Protein AF-0000000081274826 (afdb_homodimer)

Structure (mmCIF, N/CA/C/O backbone):
data_AF-0000000081274826-model_v1
#
loop_
_entity.id
_entity.type
_entity.pdbx_description
1 polymer 'PAAR domain-containing protein'
#
loop_
_atom_site.group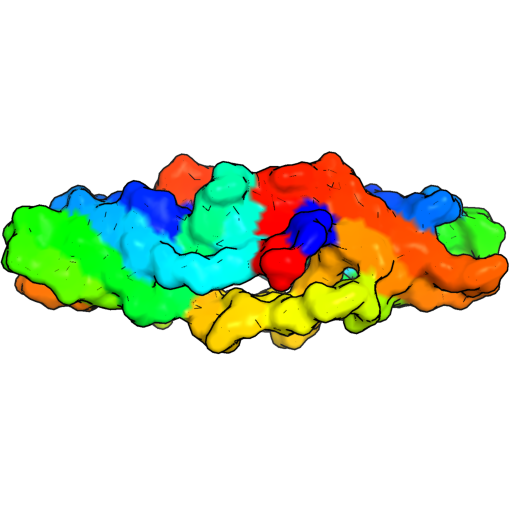_PDB
_atom_site.id
_atom_site.type_symbol
_atom_site.label_atom_id
_atom_site.label_alt_id
_atom_site.label_comp_id
_atom_site.label_asym_id
_atom_site.label_entity_id
_atom_site.label_seq_id
_atom_site.pdbx_PDB_ins_code
_atom_site.Cartn_x
_atom_site.Cartn_y
_atom_site.Cartn_z
_atom_site.occupancy
_atom_site.B_iso_or_equiv
_atom_site.auth_seq_id
_atom_site.auth_comp_id
_atom_site.auth_asym_id
_atom_site.auth_atom_id
_atom_site.pdbx_PDB_model_num
ATOM 1 N N . MET A 1 1 ? -15.133 7.43 -5.027 1 76.25 1 MET A N 1
ATOM 2 C CA . MET A 1 1 ? -14.117 8.445 -5.289 1 76.25 1 MET A CA 1
ATOM 3 C C . MET A 1 1 ? -12.734 7.949 -4.879 1 76.25 1 MET A C 1
ATOM 5 O O . MET A 1 1 ? -12.586 7.297 -3.842 1 76.25 1 MET A O 1
ATOM 9 N N . LYS A 1 2 ? -11.695 8.172 -5.723 1 86.62 2 LYS A N 1
ATOM 10 C CA . LYS A 1 2 ? -10.328 7.688 -5.516 1 86.62 2 LYS A CA 1
ATOM 11 C C . LYS A 1 2 ? -9.555 8.609 -4.578 1 86.62 2 LYS A C 1
ATOM 13 O O . LYS A 1 2 ? -9.625 9.836 -4.711 1 86.62 2 LYS A O 1
ATOM 18 N N . ARG A 1 3 ? -9.023 8.047 -3.523 1 92.31 3 ARG A N 1
ATOM 19 C CA . ARG A 1 3 ? -8.102 8.773 -2.66 1 92.31 3 ARG A CA 1
ATOM 20 C C . ARG A 1 3 ? -6.691 8.203 -2.756 1 92.31 3 ARG A C 1
ATOM 22 O O . ARG A 1 3 ? -6.496 6.996 -2.6 1 92.31 3 ARG A O 1
ATOM 29 N N . TYR A 1 4 ? -5.711 9.062 -2.939 1 94.56 4 TYR A N 1
ATOM 30 C CA . TYR A 1 4 ? -4.34 8.641 -3.197 1 94.56 4 TYR A CA 1
ATOM 31 C C . TYR A 1 4 ? -3.516 8.641 -1.915 1 94.56 4 TYR A C 1
ATOM 33 O O . TYR A 1 4 ? -3.768 9.438 -1.011 1 94.56 4 TYR A O 1
ATOM 41 N N . VAL A 1 5 ? -2.529 7.785 -1.908 1 95.62 5 VAL A N 1
ATOM 42 C CA . VAL A 1 5 ? -1.644 7.598 -0.764 1 95.62 5 VAL A CA 1
ATOM 43 C C . VAL A 1 5 ? -0.788 8.844 -0.56 1 95.62 5 VAL A C 1
ATOM 45 O O . VAL A 1 5 ? -0.333 9.461 -1.528 1 95.62 5 VAL A O 1
ATOM 48 N N . ILE A 1 6 ? -0.587 9.156 0.75 1 97.44 6 ILE A N 1
ATOM 49 C CA . ILE A 1 6 ? 0.22 10.305 1.131 1 97.44 6 ILE A CA 1
ATOM 50 C C . ILE A 1 6 ? 1.665 9.875 1.364 1 97.44 6 ILE A C 1
ATOM 52 O O . ILE A 1 6 ? 1.915 8.836 1.979 1 97.44 6 ILE A O 1
ATOM 56 N N . LEU A 1 7 ? 2.617 10.664 0.848 1 98.75 7 LEU A N 1
ATOM 57 C CA . LEU A 1 7 ? 4.043 10.43 1.037 1 98.75 7 LEU A CA 1
ATOM 58 C C . LEU A 1 7 ? 4.656 11.492 1.94 1 98.75 7 LEU A C 1
ATOM 60 O O . LEU A 1 7 ? 4.109 12.586 2.078 1 98.75 7 LEU A O 1
ATOM 64 N N . SER A 1 8 ? 5.746 11.078 2.543 1 98.81 8 SER A N 1
ATOM 65 C CA . SER A 1 8 ? 6.531 12.109 3.211 1 98.81 8 SER A CA 1
ATOM 66 C C . SER A 1 8 ? 6.816 13.281 2.275 1 98.81 8 SER A C 1
ATOM 68 O O . SER A 1 8 ? 7.16 13.078 1.109 1 98.81 8 SER A O 1
ATOM 70 N N . GLY A 1 9 ? 6.652 14.477 2.811 1 98.88 9 GLY A N 1
ATOM 71 C CA . GLY A 1 9 ? 6.906 15.656 2.002 1 98.88 9 GLY A CA 1
ATOM 72 C C . GLY A 1 9 ? 5.656 16.219 1.35 1 98.88 9 GLY A C 1
ATOM 73 O O . GLY A 1 9 ? 5.648 17.359 0.89 1 98.88 9 GLY A O 1
ATOM 74 N N . ASP A 1 10 ? 4.602 15.438 1.247 1 98.88 10 ASP A N 1
ATOM 75 C CA . ASP A 1 10 ? 3.338 15.945 0.723 1 98.88 10 ASP A CA 1
ATOM 76 C C . ASP A 1 10 ? 2.83 17.125 1.558 1 98.88 10 ASP A C 1
ATOM 78 O O . ASP A 1 10 ? 3.221 17.281 2.717 1 98.88 10 ASP A O 1
ATOM 82 N N . LYS A 1 11 ? 1.951 17.953 0.961 1 98.94 11 LYS A N 1
ATOM 83 C CA . LYS A 1 11 ? 1.503 19.188 1.6 1 98.94 11 LYS A CA 1
ATOM 84 C C . LYS A 1 11 ? 0.079 19.047 2.129 1 98.94 11 LYS A C 1
ATOM 86 O O . LYS A 1 11 ? -0.591 18.047 1.865 1 98.94 11 LYS A O 1
ATOM 91 N N . THR A 1 12 ? -0.331 19.984 2.953 1 98.81 12 THR A N 1
ATOM 92 C CA . THR A 1 12 ? -1.736 20.172 3.291 1 98.81 12 THR A CA 1
ATOM 93 C C . THR A 1 12 ? -2.33 21.328 2.488 1 98.81 12 THR A C 1
ATOM 95 O O . THR A 1 12 ? -1.621 21.984 1.728 1 98.81 12 THR A O 1
ATOM 98 N N . THR A 1 13 ? -3.586 21.594 2.697 1 98.75 13 THR A N 1
ATOM 99 C CA . THR A 1 13 ? -4.301 22.641 1.993 1 98.75 13 THR A CA 1
ATOM 100 C C . THR A 1 13 ? -3.803 24.016 2.428 1 98.75 13 THR A C 1
ATOM 102 O O . THR A 1 13 ? -4.078 25.031 1.768 1 98.75 13 THR A O 1
ATOM 105 N N . VAL A 1 14 ? -3 24.141 3.541 1 98.69 14 VAL A N 1
ATOM 106 C CA . VAL A 1 14 ? -2.48 25.438 3.967 1 98.69 14 VAL A CA 1
ATOM 107 C C . VAL A 1 14 ? -0.954 25.422 3.924 1 98.69 14 VAL A C 1
ATOM 109 O O . VAL A 1 14 ? -0.299 26.219 4.602 1 98.69 14 VAL A O 1
ATOM 112 N N . GLY A 1 15 ? -0.421 24.422 3.27 1 98.69 15 GLY A N 1
ATOM 113 C CA . GLY A 1 15 ? 1.004 24.422 2.979 1 98.69 15 GLY A CA 1
ATOM 114 C C . GLY A 1 15 ? 1.826 23.672 4.004 1 98.69 15 GLY A C 1
ATOM 115 O O . GLY A 1 15 ? 3.059 23.734 3.988 1 98.69 15 GLY A O 1
ATOM 116 N N . GLY A 1 16 ? 1.15 22.938 4.902 1 98.88 16 GLY A N 1
ATOM 117 C CA . GLY A 1 16 ? 1.884 22.078 5.824 1 98.88 16 GLY A CA 1
ATOM 118 C C . GLY A 1 16 ? 2.584 20.922 5.141 1 98.88 16 GLY A C 1
ATOM 119 O O . GLY A 1 16 ? 2.166 20.484 4.066 1 98.88 16 GLY A O 1
ATOM 120 N N . THR A 1 17 ? 3.699 20.469 5.75 1 98.94 17 THR A N 1
ATOM 121 C CA . THR A 1 17 ? 4.508 19.406 5.156 1 98.94 17 THR A CA 1
ATOM 122 C C . THR A 1 17 ? 4.465 18.156 6.008 1 98.94 17 THR A C 1
ATOM 124 O O . THR A 1 17 ? 4.805 18.172 7.191 1 98.94 17 THR A O 1
ATOM 127 N N . VAL A 1 18 ? 4.109 17.062 5.348 1 98.94 18 VAL A N 1
ATOM 128 C CA . VAL A 1 18 ? 4.035 15.758 6.004 1 98.94 18 VAL A CA 1
ATOM 129 C C . VAL A 1 18 ? 5.441 15.25 6.301 1 98.94 18 VAL A C 1
ATOM 131 O O . VAL A 1 18 ? 6.32 15.289 5.438 1 98.94 18 VAL A O 1
ATOM 134 N N . GLN A 1 19 ? 5.645 14.812 7.5 1 98.88 19 GLN A N 1
ATOM 135 C CA . GLN A 1 19 ? 6.867 14.141 7.93 1 98.88 19 GLN A CA 1
ATOM 136 C C . GLN A 1 19 ? 6.586 12.695 8.344 1 98.88 19 GLN A C 1
ATOM 138 O O . GLN A 1 19 ? 6.32 12.422 9.516 1 98.88 19 GLN A O 1
ATOM 143 N N . ALA A 1 20 ? 6.715 11.805 7.371 1 98.56 20 ALA A N 1
ATOM 144 C CA . ALA A 1 20 ? 6.398 10.406 7.633 1 98.56 20 ALA A CA 1
ATOM 145 C C . ALA A 1 20 ? 7.445 9.766 8.547 1 98.56 20 ALA A C 1
ATOM 147 O O . ALA A 1 20 ? 8.648 9.938 8.336 1 98.56 20 ALA A O 1
ATOM 148 N N . THR A 1 21 ? 6.965 9.07 9.547 1 97.19 21 THR A N 1
ATOM 149 C CA . THR A 1 21 ? 7.859 8.18 10.281 1 97.19 21 THR A CA 1
ATOM 150 C C . THR A 1 21 ? 8.352 7.051 9.375 1 97.19 21 THR A C 1
ATOM 152 O O . THR A 1 21 ? 7.574 6.465 8.617 1 97.19 21 THR A O 1
ATOM 155 N N . VAL A 1 22 ? 9.625 6.773 9.5 1 94.12 22 VAL A N 1
ATOM 156 C CA . VAL A 1 22 ? 10.258 5.777 8.641 1 94.12 22 VAL A CA 1
ATOM 157 C C . VAL A 1 22 ? 9.664 4.398 8.93 1 94.12 22 VAL A C 1
ATOM 159 O O . VAL A 1 22 ? 9.617 3.963 10.086 1 94.12 22 VAL A O 1
ATOM 162 N N . THR A 1 23 ? 9.148 3.77 7.922 1 92.56 23 THR A N 1
ATOM 163 C CA . THR A 1 23 ? 8.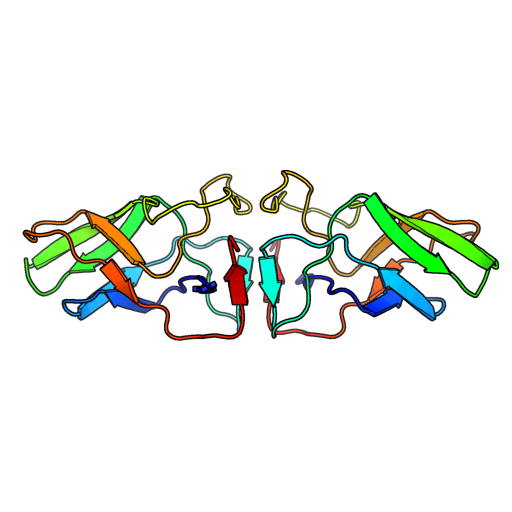812 2.352 7.906 1 92.56 23 THR A CA 1
ATOM 164 C C . THR A 1 23 ? 9.438 1.657 6.699 1 92.56 23 THR A C 1
ATOM 166 O O . THR A 1 23 ? 10.227 2.262 5.973 1 92.56 23 THR A O 1
ATOM 169 N N . THR A 1 24 ? 9.102 0.418 6.535 1 91.94 24 THR A N 1
ATOM 170 C CA . THR A 1 24 ? 9.68 -0.322 5.414 1 91.94 24 THR A CA 1
ATOM 171 C C . THR A 1 24 ? 8.906 -0.037 4.129 1 91.94 24 THR A C 1
ATOM 173 O O . THR A 1 24 ? 9.383 -0.357 3.033 1 91.94 24 THR A O 1
ATOM 176 N N . LEU A 1 25 ? 7.754 0.562 4.199 1 93.19 25 LEU A N 1
ATOM 177 C CA . LEU A 1 25 ? 6.871 0.784 3.057 1 93.19 25 LEU A CA 1
ATOM 178 C C . LEU A 1 25 ? 7.223 2.086 2.346 1 93.19 25 LEU A C 1
ATOM 180 O O . LEU A 1 25 ? 7.203 3.156 2.957 1 93.19 25 LEU A O 1
ATOM 184 N N . GLN A 1 26 ? 7.555 1.969 1.1 1 95 26 GLN A N 1
ATOM 185 C CA . GLN A 1 26 ? 7.926 3.125 0.29 1 95 26 GLN A CA 1
ATOM 186 C C . GLN A 1 26 ? 7.25 3.08 -1.077 1 95 26 GLN A C 1
ATOM 188 O O . GLN A 1 26 ? 6.98 1.999 -1.606 1 95 26 GLN A O 1
ATOM 193 N N . LEU A 1 27 ? 6.934 4.238 -1.543 1 96.12 27 LEU A N 1
ATOM 194 C CA . LEU A 1 27 ? 6.52 4.488 -2.92 1 96.12 27 LEU A CA 1
ATOM 195 C C . LEU A 1 27 ? 7.484 5.441 -3.613 1 96.12 27 LEU A C 1
ATOM 197 O O . LEU A 1 27 ? 7.691 6.566 -3.154 1 96.12 27 LEU A O 1
ATOM 201 N N . ASN A 1 28 ? 8.094 5.023 -4.707 1 95.5 28 ASN A N 1
ATOM 202 C CA . ASN A 1 28 ? 9.109 5.809 -5.406 1 95.5 28 ASN A CA 1
ATOM 203 C C . ASN A 1 28 ? 10.234 6.238 -4.465 1 95.5 28 ASN A C 1
ATOM 205 O O . ASN A 1 28 ? 10.617 7.41 -4.453 1 95.5 28 ASN A O 1
ATOM 209 N N . SER A 1 29 ? 10.57 5.348 -3.602 1 94.44 29 SER A N 1
ATOM 210 C CA . SER A 1 29 ? 11.68 5.512 -2.672 1 94.44 29 SER A CA 1
ATOM 211 C C . SER A 1 29 ? 11.383 6.586 -1.631 1 94.44 29 SER A C 1
ATOM 213 O O . SER A 1 29 ? 12.289 7.074 -0.956 1 94.44 29 SER A O 1
ATOM 215 N N . VAL A 1 30 ? 10.141 6.992 -1.604 1 97 30 VAL A N 1
ATOM 216 C CA . VAL A 1 30 ? 9.688 7.934 -0.582 1 97 30 VAL A CA 1
ATOM 217 C C . VAL A 1 30 ? 8.789 7.211 0.423 1 97 30 VAL A C 1
ATOM 219 O O . VAL A 1 30 ? 7.949 6.395 0.039 1 97 30 VAL A O 1
ATOM 222 N N . HIS A 1 31 ? 8.938 7.488 1.677 1 97.12 31 HIS A N 1
ATOM 223 C CA . HIS A 1 31 ? 8.188 6.793 2.719 1 97.12 31 HIS A CA 1
ATOM 224 C C . HIS A 1 31 ? 6.703 7.145 2.66 1 97.12 31 HIS A C 1
ATOM 226 O O . HIS A 1 31 ? 6.344 8.305 2.469 1 97.12 31 HIS A O 1
ATOM 232 N N . VAL A 1 32 ? 5.91 6.129 2.791 1 97.12 32 VAL A N 1
ATOM 233 C CA . VAL A 1 32 ? 4.465 6.277 2.908 1 97.12 32 VAL A CA 1
ATOM 234 C C . VAL A 1 32 ? 4.109 6.828 4.289 1 97.12 32 VAL A C 1
ATOM 236 O O . VAL A 1 32 ? 4.711 6.434 5.293 1 97.12 32 VAL A O 1
ATOM 239 N N . ALA A 1 33 ? 3.182 7.742 4.312 1 98 33 ALA A N 1
ATOM 240 C CA . ALA A 1 33 ? 2.764 8.344 5.578 1 98 33 ALA A CA 1
ATOM 241 C C . ALA A 1 33 ? 1.646 7.531 6.227 1 98 33 ALA A C 1
ATOM 243 O O . ALA A 1 33 ? 0.874 6.863 5.535 1 98 33 ALA A O 1
ATOM 244 N N . HIS A 1 34 ? 1.573 7.645 7.512 1 96.88 34 HIS A N 1
ATOM 245 C CA . HIS A 1 34 ? 0.597 6.918 8.312 1 96.88 34 HIS A CA 1
ATOM 246 C C . HIS A 1 34 ? -0.079 7.836 9.32 1 96.88 34 HIS A C 1
ATOM 248 O O . HIS A 1 34 ? 0.397 8.945 9.578 1 96.88 34 HIS A O 1
ATOM 254 N N . GLU A 1 35 ? -1.178 7.285 9.82 1 96.81 35 GLU A N 1
ATOM 255 C CA . GLU A 1 35 ? -1.823 7.961 10.945 1 96.81 35 GLU A CA 1
ATOM 256 C C . GLU A 1 35 ? -0.812 8.32 12.031 1 96.81 35 GLU A C 1
ATOM 258 O O . GLU A 1 35 ? 0.128 7.562 12.281 1 96.81 35 GLU A O 1
ATOM 263 N N . ASP A 1 36 ? -0.967 9.562 12.578 1 98.19 36 ASP A N 1
ATOM 264 C CA . ASP A 1 36 ? -0.197 10.094 13.695 1 98.19 36 ASP A CA 1
ATOM 265 C C . ASP A 1 36 ? 1.17 10.594 13.234 1 98.19 36 ASP A C 1
ATOM 267 O O . ASP A 1 36 ? 1.95 11.109 14.039 1 98.19 36 ASP A O 1
ATOM 271 N N . ASP A 1 37 ? 1.514 10.453 11.984 1 98.75 37 ASP A N 1
ATOM 272 C CA . ASP A 1 37 ? 2.734 11.094 11.5 1 98.75 37 ASP A CA 1
ATOM 273 C C . ASP A 1 37 ? 2.658 12.609 11.664 1 98.75 37 ASP A C 1
ATOM 275 O O . ASP A 1 37 ? 1.571 13.188 11.609 1 98.75 37 ASP A O 1
ATOM 279 N N . ALA A 1 38 ? 3.77 13.211 11.836 1 98.94 38 ALA A N 1
ATOM 280 C CA . ALA A 1 38 ? 3.854 14.648 12.078 1 98.94 38 ALA A CA 1
ATOM 281 C C . ALA A 1 38 ? 3.641 15.438 10.797 1 98.94 38 ALA A C 1
ATOM 283 O O . ALA A 1 38 ? 3.977 14.969 9.703 1 98.94 38 ALA A O 1
ATOM 284 N N . VAL A 1 39 ? 3.09 16.562 10.93 1 98.94 39 VAL A N 1
ATOM 285 C CA . VAL A 1 39 ? 2.947 17.562 9.867 1 98.94 39 VAL A CA 1
ATOM 286 C C . VAL A 1 39 ? 3.414 18.922 10.367 1 98.94 39 VAL A C 1
ATOM 288 O O . VAL A 1 39 ? 2.855 19.453 11.328 1 98.94 39 VAL A O 1
ATOM 291 N N . ALA A 1 40 ? 4.41 19.5 9.781 1 98.94 40 ALA A N 1
ATOM 292 C CA . ALA A 1 40 ? 4.836 20.859 10.102 1 98.94 40 ALA A CA 1
ATOM 293 C C . ALA A 1 40 ? 3.934 21.891 9.43 1 98.94 40 ALA A C 1
ATOM 295 O O . ALA A 1 40 ? 3.854 21.938 8.203 1 98.94 40 ALA A O 1
ATOM 296 N N . CYS A 1 41 ? 3.314 22.703 10.25 1 98.88 41 CYS A N 1
ATOM 297 C CA . CYS A 1 41 ? 2.334 23.625 9.688 1 98.88 41 CYS A CA 1
ATOM 298 C C . CYS A 1 41 ? 2.83 25.062 9.766 1 98.88 41 CYS A C 1
ATOM 300 O O . CYS A 1 41 ? 2.961 25.625 10.852 1 98.88 41 CYS A O 1
ATOM 302 N N . PRO A 1 42 ? 3.01 25.703 8.656 1 98.75 42 PRO A N 1
ATOM 303 C CA . PRO A 1 42 ? 3.488 27.078 8.656 1 98.75 42 PRO A CA 1
ATOM 304 C C . PRO A 1 42 ? 2.375 28.094 8.93 1 98.75 42 PRO A C 1
ATOM 306 O O . PRO A 1 42 ? 2.65 29.25 9.266 1 98.75 42 PRO A O 1
ATOM 309 N N . ALA A 1 43 ? 1.152 27.688 8.727 1 98.69 43 ALA A N 1
ATOM 310 C CA . ALA A 1 43 ? 0.024 28.609 8.891 1 98.69 43 ALA A CA 1
ATOM 311 C C . ALA A 1 43 ? -0.212 28.922 10.359 1 98.69 43 ALA A C 1
ATOM 313 O O . ALA A 1 43 ? -0.479 30.078 10.711 1 98.69 43 ALA A O 1
ATOM 314 N N . CYS A 1 44 ? -0.123 27.984 11.219 1 98.69 44 CYS A N 1
ATOM 315 C CA . CYS A 1 44 ? -0.366 28.203 12.641 1 98.69 44 CYS A CA 1
ATOM 316 C C . CYS A 1 44 ? 0.921 28.062 13.438 1 98.69 44 CYS A C 1
ATOM 318 O O . CYS A 1 44 ? 0.901 28.125 14.672 1 98.69 44 CYS A O 1
ATOM 320 N N . HIS A 1 45 ? 2.018 27.75 12.773 1 98.62 45 HIS A N 1
ATOM 321 C CA . HIS A 1 45 ? 3.354 27.641 13.352 1 98.62 45 HIS A CA 1
ATOM 322 C C . HIS A 1 45 ? 3.412 26.562 14.422 1 98.62 45 HIS A C 1
ATOM 324 O O . HIS A 1 45 ? 3.99 26.781 15.492 1 98.62 45 HIS A O 1
ATOM 330 N N . SER A 1 46 ? 2.781 25.422 14.211 1 98.75 46 SER A N 1
ATOM 331 C CA . SER A 1 46 ? 2.816 24.266 15.102 1 98.75 46 SER A CA 1
ATOM 332 C C . SER A 1 46 ? 3.072 22.969 14.328 1 98.75 46 SER A C 1
ATOM 334 O O . SER A 1 46 ? 3.086 22.969 13.094 1 98.75 46 SER A O 1
ATOM 336 N N . THR A 1 47 ? 3.453 21.906 15.047 1 98.88 47 THR A N 1
ATOM 337 C CA . THR A 1 47 ? 3.514 20.562 14.5 1 98.88 47 THR A CA 1
ATOM 338 C C . THR A 1 47 ? 2.227 19.797 14.797 1 98.88 47 THR A C 1
ATOM 340 O O . THR A 1 47 ? 1.891 19.562 15.961 1 98.88 47 THR A O 1
ATOM 343 N N . GLY A 1 48 ? 1.488 19.484 13.719 1 98.81 48 GLY A N 1
ATOM 344 C CA . GLY A 1 48 ? 0.292 18.672 13.859 1 98.81 48 GLY A CA 1
ATOM 345 C C . GLY A 1 48 ? 0.545 17.203 13.625 1 98.81 48 GLY A C 1
ATOM 346 O O . GLY A 1 48 ? 1.696 16.766 13.531 1 98.81 48 GLY A O 1
ATOM 347 N N . LYS A 1 49 ? -0.551 16.469 13.562 1 98.81 49 LYS A N 1
ATOM 348 C CA . LYS A 1 49 ? -0.502 15.047 13.266 1 98.81 49 LYS A CA 1
ATOM 349 C C . LYS A 1 49 ? -1.6 14.648 12.281 1 98.81 49 LYS A C 1
ATOM 351 O O . LYS A 1 49 ? -2.652 15.289 12.227 1 98.81 49 LYS A O 1
ATOM 356 N N . ILE A 1 50 ? -1.334 13.57 11.508 1 98.44 50 ILE A N 1
ATOM 357 C CA . ILE A 1 50 ? -2.311 13.047 10.555 1 98.44 50 ILE A CA 1
ATOM 358 C C . ILE A 1 50 ? -3.414 12.305 11.305 1 98.44 50 ILE A C 1
ATOM 360 O O . ILE A 1 50 ? -3.133 11.453 12.156 1 98.44 50 ILE A O 1
ATOM 364 N N . GLN A 1 51 ? -4.637 12.688 11.055 1 96.88 51 GLN A N 1
ATOM 365 C CA . GLN A 1 51 ? -5.801 11.906 11.461 1 96.88 51 GLN A CA 1
ATOM 366 C C . GLN A 1 51 ? -6.516 11.32 10.25 1 96.88 51 GLN A C 1
ATOM 368 O O . GLN A 1 51 ? -7.023 12.055 9.398 1 96.88 51 GLN A O 1
ATOM 373 N N . CYS A 1 52 ? -6.488 9.922 10.242 1 93.5 52 CYS A N 1
ATOM 374 C CA . CYS A 1 52 ? -7.172 9.25 9.133 1 93.5 52 CYS A CA 1
ATOM 375 C C . CYS A 1 52 ? -8.68 9.312 9.312 1 93.5 52 CYS A C 1
ATOM 377 O O . CYS A 1 52 ? -9.242 8.57 10.125 1 93.5 52 CYS A O 1
ATOM 379 N N . SER A 1 53 ? -9.273 10.172 8.805 1 82.75 53 SER A N 1
ATOM 380 C CA . SER A 1 53 ? -10.703 10.406 9 1 82.75 53 SER A CA 1
ATOM 381 C C . SER A 1 53 ? -11.414 10.609 7.664 1 82.75 53 SER A C 1
ATOM 383 O O . SER A 1 53 ? -12.641 10.711 7.621 1 82.75 53 SER A O 1
ATOM 385 N N . GLY A 1 54 ? -10.82 10.633 6.617 1 62.72 54 GLY A N 1
ATOM 386 C CA . GLY A 1 54 ? -11.508 10.984 5.383 1 62.72 54 GLY A CA 1
ATOM 387 C C . GLY A 1 54 ? -12.336 9.844 4.816 1 62.72 54 GLY A C 1
ATOM 388 O O . GLY A 1 54 ? -11.812 8.758 4.562 1 62.72 54 GLY A O 1
ATOM 389 N N . GLY A 1 55 ? -13.758 10.109 4.656 1 60.19 55 GLY A N 1
ATOM 390 C CA . GLY A 1 55 ? -14.789 9.328 3.994 1 60.19 55 GLY A CA 1
ATOM 391 C C . GLY A 1 55 ? -14.68 7.844 4.27 1 60.19 55 GLY A C 1
ATOM 392 O O . GLY A 1 55 ? -13.898 7.418 5.125 1 60.19 55 GLY A O 1
ATOM 393 N N . PRO A 1 56 ? -15.609 7.289 3.646 1 59.5 56 PRO A N 1
ATOM 394 C CA . PRO A 1 56 ? -15.555 5.828 3.738 1 59.5 56 PRO A CA 1
ATOM 395 C C . PRO A 1 56 ? -14.188 5.262 3.375 1 59.5 56 PRO A C 1
ATOM 397 O O . PRO A 1 56 ? -13.57 5.707 2.404 1 59.5 56 PRO A O 1
ATOM 400 N N . ARG A 1 57 ? -13.492 4.82 4.316 1 65.12 57 ARG A N 1
ATOM 401 C CA . ARG A 1 57 ? -12.188 4.207 4.078 1 65.12 57 ARG A CA 1
ATOM 402 C C . ARG A 1 57 ? -12.156 2.771 4.586 1 65.12 57 ARG A C 1
ATOM 404 O O . ARG A 1 57 ? -12.742 2.461 5.625 1 65.12 57 ARG A O 1
ATOM 411 N N . LEU A 1 58 ? -11.898 1.971 3.623 1 65.56 58 LEU A N 1
ATOM 412 C CA . LEU A 1 58 ? -11.484 0.68 4.16 1 65.56 58 LEU A CA 1
ATOM 413 C C . LEU A 1 58 ? -10.047 0.741 4.672 1 65.56 58 LEU A C 1
ATOM 415 O O . LEU A 1 58 ? -9.164 1.284 4 1 65.56 58 LEU A O 1
ATOM 419 N N . PRO A 1 59 ? -9.922 0.37 5.941 1 66.44 59 PRO A N 1
ATOM 420 C CA . PRO A 1 59 ? -8.602 0.494 6.555 1 66.44 59 PRO A CA 1
ATOM 421 C C . PRO A 1 59 ? -7.535 -0.332 5.836 1 66.44 59 PRO A C 1
ATOM 423 O O . PRO A 1 59 ? -7.789 -1.478 5.457 1 66.44 59 PRO A O 1
ATOM 426 N N . MET A 1 60 ? -6.438 0.363 5.395 1 83.5 60 MET A N 1
ATOM 427 C CA . MET A 1 60 ? -5.172 -0.282 5.055 1 83.5 60 MET A CA 1
ATOM 428 C C . MET A 1 60 ? -4.113 -0.001 6.117 1 83.5 60 MET A C 1
ATOM 430 O O . MET A 1 60 ? -3.959 1.14 6.559 1 83.5 60 MET A O 1
ATOM 434 N N . ASN A 1 61 ? -3.512 -1.006 6.613 1 89.19 61 ASN A N 1
ATOM 435 C CA . ASN A 1 61 ? -2.48 -0.82 7.629 1 89.19 61 ASN A CA 1
ATOM 436 C C . ASN A 1 61 ? -1.086 -1.07 7.066 1 89.19 61 ASN A C 1
ATOM 438 O O . ASN A 1 61 ? -0.89 -1.986 6.266 1 89.19 61 ASN A O 1
ATOM 442 N N . GLY A 1 62 ? -0.193 -0.182 7.527 1 89.94 62 GLY A N 1
ATOM 443 C CA . GLY A 1 62 ? 1.214 -0.366 7.207 1 89.94 62 GLY A CA 1
ATOM 444 C C . GLY A 1 62 ? 1.888 -1.422 8.062 1 89.94 62 GLY A C 1
ATOM 445 O O . GLY A 1 62 ? 1.22 -2.141 8.812 1 89.94 62 GLY A O 1
ATOM 446 N N . PRO A 1 63 ? 3.164 -1.533 7.871 1 87 63 PRO A N 1
ATOM 447 C CA . PRO A 1 63 ? 3.912 -2.584 8.57 1 87 63 PRO A CA 1
ATOM 448 C C . PRO A 1 63 ? 3.951 -2.379 10.078 1 87 63 PRO A C 1
ATOM 450 O O . PRO A 1 63 ? 4.172 -3.334 10.828 1 87 63 PRO A O 1
ATOM 453 N N . ASP A 1 64 ? 3.764 -1.188 10.523 1 88.81 64 ASP A N 1
ATOM 454 C CA . ASP A 1 64 ? 3.84 -0.917 11.961 1 88.81 64 ASP A CA 1
ATOM 455 C C . ASP A 1 64 ? 2.447 -0.883 12.586 1 88.81 64 ASP A C 1
ATOM 457 O O . ASP A 1 64 ? 2.285 -0.452 13.727 1 88.81 64 ASP A O 1
ATOM 461 N N . GLY A 1 65 ? 1.413 -1.24 11.75 1 88.56 65 GLY A N 1
ATOM 462 C CA . GLY A 1 65 ? 0.059 -1.354 12.266 1 88.56 65 GLY A CA 1
ATOM 463 C C . GLY A 1 65 ? -0.752 -0.083 12.102 1 88.56 65 GLY A C 1
ATOM 464 O O . GLY A 1 65 ? -1.979 -0.104 12.219 1 88.56 65 GLY A O 1
ATOM 465 N N . ARG A 1 66 ? -0.103 1.008 11.891 1 92.38 66 ARG A N 1
ATOM 466 C CA . ARG A 1 66 ? -0.82 2.266 11.703 1 92.38 66 ARG A CA 1
ATOM 467 C C . ARG A 1 66 ? -1.481 2.314 10.328 1 92.38 66 ARG A C 1
ATOM 469 O O . ARG A 1 66 ? -0.948 1.773 9.359 1 92.38 66 ARG A O 1
ATOM 476 N N . ARG A 1 67 ? -2.592 3.037 10.234 1 93.69 67 ARG A N 1
ATOM 477 C CA . ARG A 1 67 ? -3.336 3.195 8.992 1 93.69 67 ARG A CA 1
ATOM 478 C C . ARG A 1 67 ? -2.57 4.062 8 1 93.69 67 ARG A C 1
ATOM 480 O O . ARG A 1 67 ? -1.964 5.066 8.383 1 93.69 67 ARG A O 1
ATOM 487 N N . ILE A 1 68 ? -2.623 3.623 6.789 1 94.75 68 ILE A N 1
ATOM 488 C CA . ILE A 1 68 ? -2.025 4.406 5.715 1 94.75 68 ILE A CA 1
ATOM 489 C C . ILE A 1 68 ? -2.84 5.68 5.492 1 94.75 68 ILE A C 1
ATOM 491 O O . ILE A 1 68 ? -4.074 5.637 5.461 1 94.75 68 ILE A O 1
ATOM 495 N N . ALA A 1 69 ? -2.139 6.801 5.449 1 95.56 69 ALA A N 1
ATOM 496 C CA . ALA A 1 69 ? -2.793 8.086 5.23 1 95.56 69 ALA A CA 1
ATOM 497 C C . ALA A 1 69 ? -3.186 8.258 3.766 1 95.56 69 ALA A C 1
ATOM 499 O O . ALA A 1 69 ? -2.443 7.859 2.865 1 95.56 69 ALA A O 1
ATOM 500 N N . LEU A 1 70 ? -4.363 8.992 3.545 1 95.56 70 LEU A N 1
ATOM 501 C CA . LEU A 1 70 ? -4.871 9.234 2.199 1 95.56 70 LEU A CA 1
ATOM 502 C C . LEU A 1 70 ? -5.145 10.719 1.977 1 95.56 70 LEU A C 1
ATOM 504 O O . LEU A 1 70 ? -5.375 11.461 2.932 1 95.56 70 LEU A O 1
ATOM 508 N N . HIS A 1 71 ? -5.098 11.039 0.736 1 95.06 71 HIS A N 1
ATOM 509 C CA . HIS A 1 71 ? -5.598 12.352 0.33 1 95.06 71 HIS A CA 1
ATOM 510 C C . HIS A 1 71 ? -6.895 12.695 1.054 1 95.06 71 HIS A C 1
ATOM 512 O O . HIS A 1 71 ? -7.77 11.844 1.204 1 95.06 71 HIS A O 1
ATOM 518 N N . ASP A 1 72 ? -7.039 13.898 1.509 1 94.94 72 ASP A N 1
ATOM 519 C CA . ASP A 1 72 ? -8.242 14.445 2.125 1 94.94 72 ASP A CA 1
ATOM 520 C C . ASP A 1 72 ? -8.352 14.016 3.586 1 94.94 72 ASP A C 1
ATOM 522 O O . ASP A 1 72 ? -9.312 14.367 4.273 1 94.94 72 ASP A O 1
ATOM 526 N N . ASP A 1 73 ? -7.426 13.227 4.074 1 95.81 73 ASP A N 1
ATOM 527 C CA . ASP A 1 73 ? -7.344 13.055 5.52 1 95.81 73 ASP A CA 1
ATOM 528 C C . ASP A 1 73 ? -7.008 14.375 6.215 1 95.81 73 ASP A C 1
ATOM 530 O O . ASP A 1 73 ? -6.656 15.352 5.559 1 95.81 73 ASP A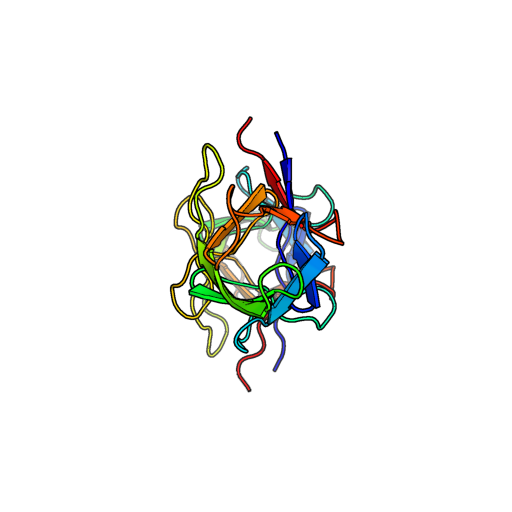 O 1
ATOM 534 N N . LEU A 1 74 ? -7.113 14.414 7.551 1 97.38 74 LEU A N 1
ATOM 535 C CA . LEU A 1 74 ? -6.969 15.672 8.273 1 97.38 74 LEU A CA 1
ATOM 536 C C . LEU A 1 74 ? -5.559 15.82 8.836 1 97.38 74 LEU A C 1
ATOM 538 O O . LEU A 1 74 ? -4.914 14.82 9.18 1 97.38 74 LEU A O 1
ATOM 542 N N . CYS A 1 75 ? -5.125 17 8.883 1 98.44 75 CYS A N 1
ATOM 543 C CA . CYS A 1 75 ? -4.02 17.422 9.734 1 98.44 75 CYS A CA 1
ATOM 544 C C . CYS A 1 75 ? -4.531 18.125 10.984 1 98.44 75 CYS A C 1
ATOM 546 O O . CYS A 1 75 ? -5.086 19.234 10.906 1 98.44 75 CYS A O 1
ATOM 548 N N . ILE A 1 76 ? -4.359 17.5 12.117 1 98.62 76 ILE A N 1
ATOM 549 C CA . ILE A 1 76 ? -4.777 18.109 13.375 1 98.62 76 ILE A CA 1
ATOM 550 C C . ILE A 1 76 ? -3.65 18.969 13.938 1 98.62 76 ILE A C 1
ATOM 552 O O . ILE A 1 76 ? -2.664 18.453 14.461 1 98.62 76 ILE A O 1
ATOM 556 N N . CYS A 1 77 ? -3.773 20.234 13.758 1 98.5 77 CYS A N 1
ATOM 557 C CA . CYS A 1 77 ? -2.822 21.219 14.234 1 98.5 77 CYS A CA 1
ATOM 558 C C . CYS A 1 77 ? -3.543 22.438 14.812 1 98.5 77 CYS A C 1
ATOM 560 O O . CYS A 1 77 ? -4.648 22.312 15.344 1 98.5 77 CYS A O 1
ATOM 562 N N . GLY A 1 78 ? -2.926 23.625 14.758 1 98.62 78 GLY A N 1
ATOM 563 C CA . GLY A 1 78 ? -3.516 24.812 15.367 1 98.62 78 GLY A CA 1
ATOM 564 C C . GLY A 1 78 ? -4.484 25.531 14.453 1 98.62 78 GLY A C 1
ATOM 565 O O . GLY A 1 78 ? -5.156 26.484 14.867 1 98.62 78 GLY A O 1
ATOM 566 N N . CYS A 1 79 ? -4.648 25.031 13.258 1 98.5 79 CYS A N 1
ATOM 567 C CA . CYS A 1 79 ? -5.516 25.672 12.281 1 98.5 79 CYS A CA 1
ATOM 568 C C . CYS A 1 79 ? -6.98 25.344 12.539 1 98.5 79 CYS A C 1
ATOM 570 O O . CYS A 1 79 ? -7.289 24.25 13.039 1 98.5 79 CYS A O 1
ATOM 572 N N . GLN A 1 80 ? -7.848 26.344 12.18 1 97.62 80 GLN A N 1
ATOM 573 C CA . GLN A 1 80 ? -9.289 26.141 12.125 1 97.62 80 GLN A CA 1
ATOM 574 C C . GLN A 1 80 ? -9.883 26.766 10.859 1 97.62 80 GLN A C 1
ATOM 576 O O . GLN A 1 80 ? -9.758 27.969 10.641 1 97.62 80 GLN A O 1
ATOM 581 N N . PRO A 1 81 ? -10.539 25.969 10.016 1 97.44 81 PRO A N 1
ATOM 582 C CA . PRO A 1 81 ? -10.688 24.531 10.211 1 97.44 81 PRO A CA 1
ATOM 583 C C . PRO A 1 81 ? -9.383 23.766 10 1 97.44 81 PRO A C 1
ATOM 585 O O . PRO A 1 81 ? -8.422 24.312 9.453 1 97.44 81 PRO A O 1
ATOM 588 N N . SER A 1 82 ? -9.336 22.5 10.43 1 97.88 82 SER A N 1
ATOM 589 C CA . SER A 1 82 ? -8.164 21.656 10.219 1 97.88 82 SER A CA 1
ATOM 590 C C . SER A 1 82 ? -7.863 21.484 8.734 1 97.88 82 SER A C 1
ATOM 592 O O . SER A 1 82 ? -8.766 21.234 7.941 1 97.88 82 SER A O 1
ATOM 594 N N . PRO A 1 83 ? -6.637 21.609 8.359 1 98.25 83 PRO A N 1
ATOM 595 C CA . PRO A 1 83 ? -6.273 21.391 6.957 1 98.25 83 PRO A CA 1
ATOM 596 C C . PRO A 1 83 ? -6.41 19.922 6.543 1 98.25 83 PRO A C 1
ATOM 598 O O . PRO A 1 83 ? -6.547 19.047 7.398 1 98.25 83 PRO A O 1
ATOM 601 N N . ARG A 1 84 ? -6.387 19.719 5.254 1 97.94 84 ARG A N 1
ATOM 602 C CA . ARG A 1 84 ? -6.438 18.375 4.695 1 97.94 84 ARG A CA 1
ATOM 603 C C . ARG A 1 84 ? -5.156 18.047 3.939 1 97.94 84 ARG A C 1
ATOM 605 O O . ARG A 1 84 ? -4.48 18.938 3.428 1 97.94 84 ARG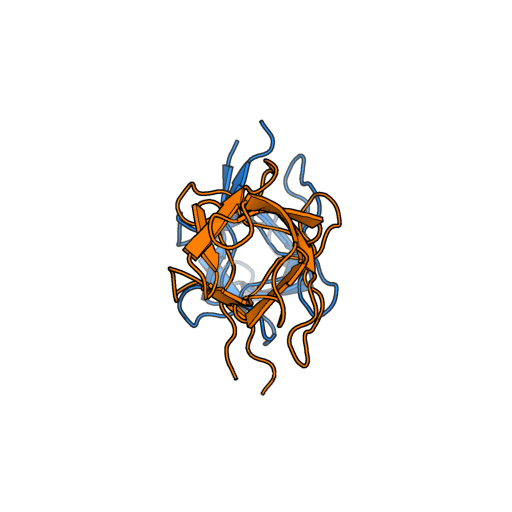 A O 1
ATOM 612 N N . LEU A 1 85 ? -4.883 16.75 3.898 1 98 85 LEU A N 1
ATOM 613 C CA . LEU A 1 85 ? -3.705 16.297 3.172 1 98 85 LEU A CA 1
ATOM 614 C C . LEU A 1 85 ? -3.953 16.312 1.668 1 98 85 LEU A C 1
ATOM 616 O O . LEU A 1 85 ? -5.059 16.016 1.212 1 98 85 LEU A O 1
ATOM 620 N N . VAL A 1 86 ? -2.881 16.672 0.912 1 98.19 86 VAL A N 1
ATOM 621 C CA . VAL A 1 86 ? -2.93 16.688 -0.546 1 98.19 86 VAL A CA 1
ATOM 622 C C . VAL A 1 86 ? -1.859 15.758 -1.114 1 98.19 86 VAL A C 1
ATOM 624 O O . VAL A 1 86 ? -0.663 16 -0.94 1 98.19 86 VAL A O 1
ATOM 627 N N . ALA A 1 87 ? -2.342 14.727 -1.77 1 97.81 87 ALA A N 1
ATOM 628 C CA . ALA A 1 87 ? -1.402 13.781 -2.363 1 97.81 87 ALA A CA 1
ATOM 629 C C . ALA A 1 87 ? -0.686 14.391 -3.561 1 97.81 87 ALA A C 1
ATOM 631 O O . ALA A 1 87 ? -1.307 15.07 -4.383 1 97.81 87 ALA A O 1
ATOM 632 N N . SER A 1 88 ? 0.611 14.125 -3.688 1 98.38 88 SER A N 1
ATOM 633 C CA . SER A 1 88 ? 1.39 14.641 -4.809 1 98.38 88 SER A CA 1
ATOM 634 C C . SER A 1 88 ? 1.468 13.625 -5.941 1 98.38 88 SER A C 1
ATOM 636 O O . SER A 1 88 ? 1.968 13.93 -7.027 1 98.38 88 SER A O 1
ATOM 638 N N . GLN A 1 89 ? 1.042 12.438 -5.777 1 97.25 89 GLN A N 1
ATOM 639 C CA . GLN A 1 89 ? 1.072 11.367 -6.762 1 97.25 89 GLN A CA 1
ATOM 640 C C . GLN A 1 89 ? -0.324 10.797 -6.996 1 97.25 89 GLN A C 1
ATOM 642 O O . GLN A 1 89 ? -1.214 10.953 -6.16 1 97.25 89 GLN A O 1
ATOM 647 N N . THR A 1 90 ? -0.48 10.141 -8.172 1 96 90 THR A N 1
ATOM 648 C CA . THR A 1 90 ? -1.795 9.602 -8.5 1 96 90 THR A CA 1
ATOM 649 C C . THR A 1 90 ? -1.692 8.133 -8.891 1 96 90 THR A C 1
ATOM 651 O O . THR A 1 90 ? -2.627 7.57 -9.469 1 96 90 THR A O 1
ATOM 654 N N . VAL A 1 91 ? -0.635 7.504 -8.633 1 95.19 91 VAL A N 1
ATOM 655 C CA . VAL A 1 91 ? -0.461 6.16 -9.172 1 95.19 91 VAL A CA 1
ATOM 656 C C . VAL A 1 91 ? -0.901 5.125 -8.141 1 95.19 91 VAL A C 1
ATOM 658 O O . VAL A 1 91 ? -1.17 3.973 -8.484 1 95.19 91 VAL A O 1
ATOM 661 N N . MET A 1 92 ? -0.848 5.469 -6.816 1 94.69 92 MET A N 1
ATOM 662 C CA . MET A 1 92 ? -1.305 4.555 -5.773 1 94.69 92 MET A CA 1
ATOM 663 C C . MET A 1 92 ? -2.471 5.152 -4.996 1 94.69 92 MET A C 1
ATOM 665 O O . MET A 1 92 ? -2.365 6.262 -4.469 1 94.69 92 MET A O 1
ATOM 669 N N . GLY A 1 93 ? -3.498 4.41 -4.922 1 92.62 93 GLY A N 1
ATOM 670 C CA . GLY A 1 93 ? -4.664 4.895 -4.199 1 92.62 93 GLY A CA 1
ATOM 671 C C . GLY A 1 93 ? -5.684 3.807 -3.916 1 92.62 93 GLY A C 1
ATOM 672 O O . GLY A 1 93 ? -5.422 2.627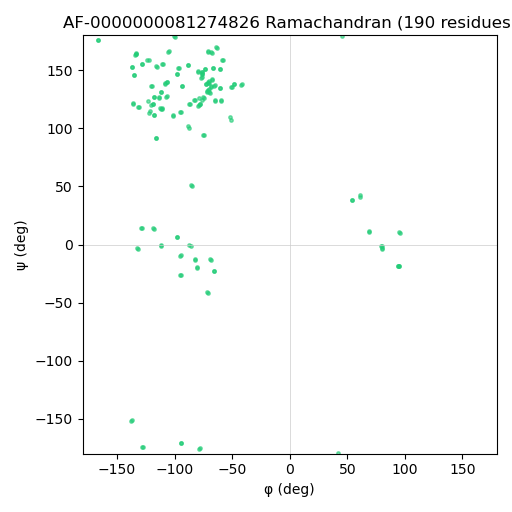 -4.16 1 92.62 93 GLY A O 1
ATOM 673 N N . THR A 1 94 ? -6.738 4.211 -3.17 1 90.38 94 THR A N 1
ATOM 674 C CA . THR A 1 94 ? -7.875 3.348 -2.861 1 90.38 94 THR A CA 1
ATOM 675 C C . THR A 1 94 ? -9.172 3.947 -3.4 1 90.38 94 THR A C 1
ATOM 677 O O . THR A 1 94 ? -9.352 5.168 -3.393 1 90.38 94 THR A O 1
ATOM 680 N N . SER A 1 95 ? -10.023 3.115 -4.02 1 82.5 95 SER A N 1
ATOM 681 C CA . SER A 1 95 ? -11.289 3.602 -4.559 1 82.5 95 SER A CA 1
ATOM 682 C C . SER A 1 95 ? -12.469 2.934 -3.871 1 82.5 95 SER A C 1
ATOM 684 O O . SER A 1 95 ? -12.469 1.72 -3.652 1 82.5 95 SER A O 1
ATOM 686 N N . ASN A 1 96 ? -13.32 3.559 -3.062 1 68.19 96 ASN A N 1
ATOM 687 C CA . ASN A 1 96 ? -14.516 2.994 -2.438 1 68.19 96 ASN A CA 1
ATOM 688 C C . ASN A 1 96 ? -15.727 3.086 -3.357 1 68.19 96 ASN A C 1
ATOM 690 O O . ASN A 1 96 ? -16.828 2.682 -2.98 1 68.19 96 ASN A O 1
ATOM 694 N N . GLY A 1 97 ? -15.781 2.682 -4.609 1 53.97 97 GLY A N 1
ATOM 695 C CA . GLY A 1 97 ? -17 2.857 -5.383 1 53.97 97 GLY A CA 1
ATOM 696 C C . GLY A 1 97 ? -17.844 4.031 -4.91 1 53.97 97 GLY A C 1
ATOM 697 O O . GLY A 1 97 ? -17.672 4.512 -3.791 1 53.97 97 GLY A O 1
ATOM 698 N N . MET B 1 1 ? 16.672 -6.293 2.357 1 76 1 MET B N 1
ATOM 699 C CA . MET B 1 1 ? 16.406 -6.453 0.932 1 76 1 MET B CA 1
ATOM 700 C C . MET B 1 1 ? 14.992 -5.992 0.586 1 76 1 MET B C 1
ATOM 702 O O . MET B 1 1 ? 14.055 -6.234 1.345 1 76 1 MET B O 1
ATOM 706 N N . LYS B 1 2 ? 14.812 -5.25 -0.54 1 86.25 2 LYS B N 1
ATOM 707 C CA . LYS B 1 2 ? 13.547 -4.66 -0.967 1 86.25 2 LYS B CA 1
ATOM 708 C C . LYS B 1 2 ? 12.695 -5.68 -1.713 1 86.25 2 LYS B C 1
ATOM 710 O O . LYS B 1 2 ? 13.195 -6.414 -2.566 1 86.25 2 LYS B O 1
ATOM 715 N N . ARG B 1 3 ? 11.492 -5.879 -1.233 1 92.25 3 ARG B N 1
ATOM 716 C CA . ARG B 1 3 ? 10.516 -6.684 -1.958 1 92.25 3 ARG B CA 1
ATOM 717 C C . ARG B 1 3 ? 9.367 -5.816 -2.477 1 92.25 3 ARG B C 1
ATOM 719 O O . ARG B 1 3 ? 8.75 -5.07 -1.711 1 92.25 3 ARG B O 1
ATOM 726 N N . TYR B 1 4 ? 9.039 -5.965 -3.744 1 94.5 4 TYR B N 1
ATOM 727 C CA . TYR B 1 4 ? 8.07 -5.098 -4.406 1 94.5 4 TYR B CA 1
ATOM 728 C C . TYR B 1 4 ? 6.684 -5.73 -4.402 1 94.5 4 TYR B C 1
ATOM 730 O O . TYR B 1 4 ? 6.555 -6.957 -4.426 1 94.5 4 TYR B O 1
ATOM 738 N N . VAL B 1 5 ? 5.707 -4.879 -4.418 1 95.69 5 VAL B N 1
ATOM 739 C CA . VAL B 1 5 ? 4.301 -5.266 -4.379 1 95.69 5 VAL B CA 1
ATOM 740 C C . VAL B 1 5 ? 3.926 -5.988 -5.672 1 95.69 5 VAL B C 1
ATOM 742 O O . VAL B 1 5 ? 4.375 -5.609 -6.754 1 95.69 5 VAL B O 1
ATOM 745 N N . ILE B 1 6 ? 3.059 -7.023 -5.48 1 97.44 6 ILE B N 1
ATOM 746 C CA . ILE B 1 6 ? 2.578 -7.816 -6.609 1 97.44 6 ILE B CA 1
ATOM 747 C C . ILE B 1 6 ? 1.252 -7.246 -7.109 1 97.44 6 ILE B C 1
ATOM 749 O O . ILE B 1 6 ? 0.381 -6.891 -6.309 1 97.44 6 ILE B O 1
ATOM 753 N N . LEU B 1 7 ? 1.126 -7.148 -8.43 1 98.75 7 LEU B N 1
ATOM 754 C CA . LEU B 1 7 ? -0.102 -6.688 -9.07 1 98.75 7 LEU B CA 1
ATOM 755 C C . LEU B 1 7 ? -0.79 -7.832 -9.812 1 98.75 7 LEU B C 1
ATOM 757 O O . LEU B 1 7 ? -0.148 -8.828 -10.164 1 98.75 7 LEU B O 1
ATOM 761 N N . SER B 1 8 ? -2.084 -7.641 -9.945 1 98.81 8 SER B N 1
ATOM 762 C CA . SER B 1 8 ? -2.762 -8.547 -10.867 1 98.81 8 SER B CA 1
ATOM 763 C C . SER B 1 8 ? -2.045 -8.617 -12.211 1 98.81 8 SER B C 1
ATOM 765 O O . SER B 1 8 ? -1.639 -7.586 -12.75 1 98.81 8 SER B O 1
ATOM 767 N N . GLY B 1 9 ? -1.896 -9.82 -12.711 1 98.88 9 GLY B N 1
ATOM 768 C CA . GLY B 1 9 ? -1.232 -9.984 -13.992 1 98.88 9 GLY B CA 1
ATOM 769 C C . GLY B 1 9 ? 0.248 -10.289 -13.859 1 98.88 9 GLY B C 1
ATOM 770 O O . GLY B 1 9 ? 0.878 -10.75 -14.82 1 98.88 9 GLY B O 1
ATOM 771 N N . ASP B 1 10 ? 0.845 -10.016 -12.734 1 98.88 10 ASP B N 1
ATOM 772 C CA . ASP B 1 10 ? 2.242 -10.383 -12.516 1 98.88 10 ASP B CA 1
ATOM 773 C C . ASP B 1 10 ? 2.449 -11.883 -12.664 1 98.88 10 ASP B C 1
ATOM 775 O O . ASP B 1 10 ? 1.501 -12.664 -12.547 1 98.88 10 ASP B O 1
ATOM 779 N N . LYS B 1 11 ? 3.711 -12.305 -12.922 1 98.94 11 LYS B N 1
ATOM 780 C CA . LYS B 1 11 ? 4.02 -13.695 -13.227 1 98.94 11 LYS B CA 1
ATOM 781 C C . LYS B 1 11 ? 4.691 -14.391 -12.047 1 98.94 11 LYS B C 1
ATOM 783 O O . LYS B 1 11 ? 5.047 -13.734 -11.062 1 98.94 11 LYS B O 1
ATOM 788 N N . THR B 1 12 ? 4.754 -15.703 -12.102 1 98.81 12 THR B N 1
ATOM 789 C CA . THR B 1 12 ? 5.629 -16.484 -11.234 1 98.81 12 THR B CA 1
ATOM 790 C C . THR B 1 12 ? 6.902 -16.891 -11.969 1 98.81 12 THR B C 1
ATOM 792 O O . THR B 1 12 ? 7.055 -16.609 -13.164 1 98.81 12 THR B O 1
ATOM 795 N N . THR B 1 13 ? 7.77 -17.578 -11.281 1 98.75 13 THR B N 1
ATOM 796 C CA . THR B 1 13 ? 9.039 -18.031 -11.836 1 98.75 13 THR B CA 1
ATOM 797 C C . THR B 1 13 ? 8.82 -19.094 -12.906 1 98.75 13 THR B C 1
ATOM 799 O O . THR B 1 13 ? 9.727 -19.406 -13.68 1 98.75 13 THR B O 1
ATOM 802 N N . VAL B 1 14 ? 7.59 -19.688 -13.039 1 98.69 14 VAL B N 1
ATOM 803 C CA . VAL B 1 14 ? 7.332 -20.688 -14.07 1 98.69 14 VAL B CA 1
ATOM 804 C C . VAL B 1 14 ? 6.242 -20.188 -15.016 1 98.69 14 VAL B C 1
ATOM 806 O O . VAL B 1 14 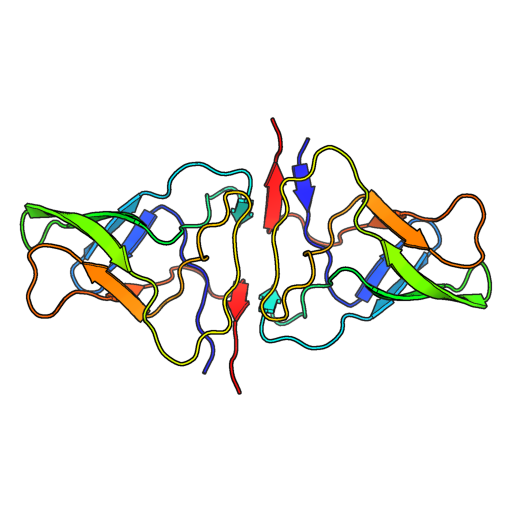? 5.578 -20.984 -15.688 1 98.69 14 VAL B O 1
ATOM 809 N N . GLY B 1 15 ? 5.949 -18.922 -14.922 1 98.69 15 GLY B N 1
ATOM 810 C CA . GLY B 1 15 ? 5.094 -18.297 -15.922 1 98.69 15 GLY B CA 1
ATOM 811 C C . GLY B 1 15 ? 3.635 -18.234 -15.508 1 98.69 15 GLY B C 1
ATOM 812 O O . GLY B 1 15 ? 2.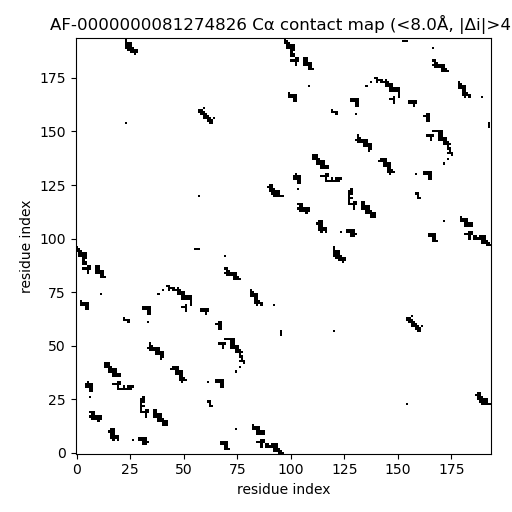768 -17.891 -16.312 1 98.69 15 GLY B O 1
ATOM 813 N N . GLY B 1 16 ? 3.352 -18.562 -14.227 1 98.88 16 GLY B N 1
ATOM 814 C CA . GLY B 1 16 ? 1.994 -18.391 -13.734 1 98.88 16 GLY B CA 1
ATOM 815 C C . GLY B 1 16 ? 1.559 -16.938 -13.648 1 98.88 16 GLY B C 1
ATOM 816 O O . GLY B 1 16 ? 2.395 -16.047 -13.516 1 98.88 16 GLY B O 1
ATOM 817 N N . THR B 1 17 ? 0.24 -16.719 -13.789 1 98.94 17 THR B N 1
ATOM 818 C CA . THR B 1 17 ? -0.296 -15.367 -13.805 1 98.94 17 THR B CA 1
ATOM 819 C C . THR B 1 17 ? -1.168 -15.109 -12.578 1 98.94 17 THR B C 1
ATOM 821 O O . THR B 1 17 ? -2.135 -15.836 -12.336 1 98.94 17 THR B O 1
ATOM 824 N N . VAL B 1 18 ? -0.836 -14.047 -11.883 1 98.94 18 VAL B N 1
ATOM 825 C CA . VAL B 1 18 ? -1.574 -13.641 -10.688 1 98.94 18 VAL B CA 1
ATOM 826 C C . VAL B 1 18 ? -2.938 -13.086 -11.094 1 98.94 18 VAL B C 1
ATOM 828 O O . VAL B 1 18 ? -3.033 -12.258 -12 1 98.94 18 VAL B O 1
ATOM 831 N N . GLN B 1 19 ? -3.959 -13.531 -10.445 1 98.88 19 GLN B N 1
ATOM 832 C CA . GLN B 1 19 ? -5.312 -13.008 -10.57 1 98.88 19 GLN B CA 1
ATOM 833 C C . GLN B 1 19 ? -5.793 -12.406 -9.25 1 98.88 19 GLN B C 1
ATOM 835 O O . GLN B 1 19 ? -6.402 -13.094 -8.43 1 98.88 19 GLN B O 1
ATOM 840 N N . ALA B 1 20 ? -5.559 -11.133 -9.109 1 98.56 20 ALA B N 1
ATOM 841 C CA . ALA B 1 20 ? -5.906 -10.461 -7.859 1 98.56 20 ALA B CA 1
ATOM 842 C C . ALA B 1 20 ? -7.422 -10.344 -7.703 1 98.56 20 ALA B C 1
ATOM 844 O O . ALA B 1 20 ? -8.117 -9.961 -8.648 1 98.56 20 ALA B O 1
ATOM 845 N N . THR B 1 21 ? -7.891 -10.68 -6.527 1 97.19 21 THR B N 1
ATOM 846 C CA . THR B 1 21 ? -9.258 -10.312 -6.18 1 97.19 21 THR B CA 1
ATOM 847 C C . THR B 1 21 ? -9.398 -8.789 -6.09 1 97.19 21 THR B C 1
ATOM 849 O O . THR B 1 21 ? -8.539 -8.117 -5.516 1 97.19 21 THR B O 1
ATOM 852 N N . VAL B 1 22 ? -10.484 -8.328 -6.652 1 94.12 22 VAL B N 1
ATOM 853 C CA . VAL B 1 22 ? -10.711 -6.887 -6.715 1 94.12 22 VAL B CA 1
ATOM 854 C C . VAL B 1 22 ? -10.867 -6.328 -5.301 1 94.12 22 VAL B C 1
ATOM 856 O O . VAL B 1 22 ? -11.68 -6.832 -4.516 1 94.12 22 VAL B O 1
ATOM 859 N N . THR B 1 23 ? -10.062 -5.363 -4.957 1 92.56 23 THR B N 1
ATOM 860 C CA . THR B 1 23 ? -10.234 -4.5 -3.793 1 92.56 23 THR B CA 1
ATOM 861 C C . THR B 1 23 ? -10.156 -3.031 -4.195 1 92.56 23 THR B C 1
ATOM 863 O O . THR B 1 23 ? -10.086 -2.709 -5.383 1 92.56 23 THR B O 1
ATOM 866 N N . THR B 1 24 ? -10.188 -2.18 -3.221 1 92 24 THR B N 1
ATOM 867 C CA . THR B 1 24 ? -10.141 -0.753 -3.521 1 92 24 THR B CA 1
ATOM 868 C C . THR B 1 24 ? -8.703 -0.3 -3.754 1 92 24 THR B C 1
ATOM 870 O O . THR B 1 24 ? -8.461 0.794 -4.27 1 92 24 THR B O 1
ATOM 873 N N . LEU B 1 25 ? -7.723 -1.096 -3.412 1 93.25 25 LEU B N 1
ATOM 874 C CA . LEU B 1 25 ? -6.312 -0.732 -3.473 1 93.25 25 LEU B CA 1
ATOM 875 C C . LEU B 1 25 ? -5.734 -1.019 -4.855 1 93.25 25 LEU B C 1
ATOM 877 O O . LEU B 1 25 ? -5.781 -2.158 -5.328 1 93.25 25 LEU B O 1
ATOM 881 N N . GLN B 1 26 ? -5.238 0.017 -5.477 1 95 26 GLN B N 1
ATOM 882 C CA . GLN B 1 26 ? -4.668 -0.1 -6.812 1 95 26 GLN B CA 1
ATOM 883 C C . GLN B 1 26 ? -3.344 0.654 -6.914 1 95 26 GLN B C 1
ATOM 885 O O . GLN B 1 26 ? -3.143 1.658 -6.227 1 95 26 GLN B O 1
ATOM 890 N N . LEU B 1 27 ? -2.48 0.096 -7.695 1 96.12 27 LEU B N 1
ATOM 891 C CA . LEU B 1 27 ? -1.256 0.737 -8.156 1 96.12 27 LEU B CA 1
ATOM 892 C C . LEU B 1 27 ? -1.242 0.851 -9.68 1 96.12 27 LEU B C 1
ATOM 894 O O . LEU B 1 27 ? -1.344 -0.157 -10.383 1 96.12 27 LEU B O 1
ATOM 898 N N . ASN B 1 28 ? -1.145 2.062 -10.203 1 95.56 28 ASN B N 1
ATOM 899 C CA . ASN B 1 28 ? -1.216 2.307 -11.641 1 95.56 28 ASN B CA 1
ATOM 900 C C . ASN B 1 28 ? -2.484 1.714 -12.25 1 95.56 28 ASN B C 1
ATOM 902 O O . ASN B 1 28 ? -2.424 1.03 -13.273 1 95.56 28 ASN B O 1
ATOM 906 N N . SER B 1 29 ? -3.518 1.831 -11.508 1 94.44 29 SER B N 1
ATOM 907 C CA . SER B 1 29 ? -4.852 1.425 -11.93 1 94.44 29 SER B CA 1
ATOM 908 C C . SER B 1 29 ? -4.957 -0.091 -12.055 1 94.44 29 SER B C 1
ATOM 910 O O . SER B 1 29 ? -5.883 -0.606 -12.688 1 94.44 29 SER B O 1
ATOM 912 N N . VAL B 1 30 ? -3.949 -0.758 -11.562 1 97 30 VAL B N 1
ATOM 913 C CA . VAL B 1 30 ? -3.975 -2.217 -11.516 1 97 30 VAL B CA 1
ATOM 914 C C . VAL B 1 30 ? -4.152 -2.682 -10.07 1 97 30 VAL B C 1
ATOM 916 O O . VAL B 1 30 ? -3.551 -2.123 -9.148 1 97 30 VAL B O 1
ATOM 919 N N . HIS B 1 31 ? -4.953 -3.684 -9.828 1 97.12 31 HIS B N 1
ATOM 920 C CA . HIS B 1 31 ? -5.254 -4.148 -8.484 1 97.12 31 HIS B CA 1
ATOM 921 C C . HIS B 1 31 ? -4.031 -4.785 -7.828 1 97.12 31 HIS B C 1
ATOM 923 O O . HIS B 1 31 ? -3.303 -5.539 -8.477 1 97.12 31 HIS B O 1
ATOM 929 N N . VAL B 1 32 ? -3.828 -4.43 -6.605 1 97.12 32 VAL B N 1
ATOM 930 C CA . VAL B 1 32 ? -2.801 -5.039 -5.77 1 97.12 32 VAL B CA 1
ATOM 931 C C . VAL B 1 32 ? -3.23 -6.453 -5.375 1 97.12 32 VAL B C 1
ATOM 933 O O . VAL B 1 32 ? -4.402 -6.691 -5.078 1 97.12 32 VAL B O 1
ATOM 936 N N . ALA B 1 33 ? -2.297 -7.355 -5.414 1 98 33 ALA B N 1
ATOM 937 C CA . ALA B 1 33 ? -2.59 -8.742 -5.055 1 98 33 ALA B CA 1
ATOM 938 C C . ALA B 1 33 ? -2.418 -8.969 -3.557 1 98 33 ALA B C 1
ATOM 940 O O . ALA B 1 33 ? -1.631 -8.281 -2.904 1 98 33 ALA B O 1
ATOM 941 N N . HIS B 1 34 ? -3.127 -9.945 -3.082 1 96.94 34 HIS B N 1
ATOM 942 C CA . HIS B 1 34 ? -3.127 -10.297 -1.665 1 96.94 34 HIS B CA 1
ATOM 943 C C . HIS B 1 34 ? -2.98 -11.797 -1.468 1 96.94 34 HIS B C 1
ATOM 945 O O . HIS B 1 34 ? -3.152 -12.57 -2.412 1 96.94 34 HIS B O 1
ATOM 951 N N . GLU B 1 35 ? -2.643 -12.102 -0.213 1 96.88 35 GLU B N 1
ATOM 952 C CA . GLU B 1 35 ? -2.658 -13.508 0.171 1 96.88 35 GLU B CA 1
ATOM 953 C C . GLU B 1 35 ? -3.959 -14.18 -0.255 1 96.88 35 GLU B C 1
ATOM 955 O O . GLU B 1 35 ? -5.023 -13.562 -0.221 1 96.88 35 GLU B O 1
ATOM 960 N N . ASP B 1 36 ? -3.809 -15.43 -0.775 1 98.25 36 ASP B N 1
ATOM 961 C CA . ASP B 1 36 ? -4.906 -16.312 -1.157 1 98.25 36 ASP B CA 1
ATOM 962 C C . ASP B 1 36 ? -5.469 -15.938 -2.523 1 98.25 36 ASP B C 1
ATOM 964 O O . ASP B 1 36 ? -6.375 -16.594 -3.033 1 98.25 36 ASP B O 1
ATOM 968 N N . ASP B 1 37 ? -4.992 -14.883 -3.15 1 98.75 37 ASP B N 1
ATOM 969 C CA . ASP B 1 37 ? -5.395 -14.625 -4.527 1 98.75 37 ASP B CA 1
ATOM 970 C C . ASP B 1 37 ? -4.988 -15.781 -5.445 1 98.75 37 ASP B C 1
ATOM 972 O O . ASP B 1 37 ? -3.99 -16.453 -5.188 1 98.75 37 ASP B O 1
ATOM 976 N N . ALA B 1 38 ? -5.719 -15.961 -6.461 1 98.94 38 ALA B N 1
ATOM 977 C CA . ALA B 1 38 ? -5.504 -17.062 -7.391 1 98.94 38 ALA B CA 1
ATOM 978 C C . ALA B 1 38 ? -4.32 -16.797 -8.312 1 98.94 38 ALA B C 1
ATOM 980 O O . ALA B 1 38 ? -4.035 -15.633 -8.633 1 98.94 38 ALA B O 1
ATOM 981 N N . VAL B 1 39 ? -3.668 -17.797 -8.688 1 98.94 39 VAL B N 1
ATOM 982 C CA . VAL B 1 39 ? -2.613 -17.781 -9.695 1 98.94 39 VAL B CA 1
ATOM 983 C C . VAL B 1 39 ? -2.852 -18.906 -10.711 1 98.94 39 VAL B C 1
ATOM 985 O O . VAL B 1 39 ? -2.879 -20.078 -10.352 1 98.94 39 VAL B O 1
ATOM 988 N N . ALA B 1 40 ? -3.051 -18.594 -11.945 1 98.94 40 ALA B N 1
ATOM 989 C CA . ALA B 1 40 ? -3.15 -19.594 -13 1 98.94 40 ALA B CA 1
ATOM 990 C C . ALA B 1 40 ? -1.771 -20.109 -13.406 1 98.94 40 ALA B C 1
ATOM 992 O O . ALA B 1 40 ? -0.936 -19.328 -13.883 1 98.94 40 ALA B O 1
ATOM 993 N N . CYS B 1 41 ? -1.586 -21.406 -13.266 1 98.88 41 CYS B N 1
ATOM 994 C CA . CYS B 1 41 ? -0.248 -21.922 -13.508 1 98.88 41 CYS B CA 1
ATOM 995 C C . CYS B 1 41 ? -0.225 -22.797 -14.758 1 98.88 41 CYS B C 1
ATOM 997 O O . CYS B 1 41 ? -0.826 -23.875 -14.781 1 98.88 41 CYS B O 1
ATOM 999 N N . PRO B 1 42 ? 0.513 -22.406 -15.742 1 98.75 42 PRO B N 1
ATOM 1000 C CA . PRO B 1 42 ? 0.582 -23.203 -16.984 1 98.75 42 PRO B CA 1
ATOM 1001 C C . PRO B 1 42 ? 1.529 -24.391 -16.859 1 98.75 42 PRO B C 1
ATOM 1003 O O . PRO B 1 42 ? 1.469 -25.312 -17.688 1 98.75 42 PRO B O 1
ATOM 1006 N N . ALA B 1 43 ? 2.422 -24.359 -15.914 1 98.69 43 ALA B N 1
ATOM 1007 C CA . ALA B 1 43 ? 3.416 -25.422 -15.766 1 98.69 43 ALA B CA 1
ATOM 1008 C C . ALA B 1 43 ? 2.777 -26.703 -15.258 1 98.69 43 ALA B C 1
ATOM 1010 O O . ALA B 1 43 ? 3.096 -27.797 -15.734 1 98.69 43 ALA B O 1
ATOM 1011 N N . CYS B 1 44 ? 1.898 -26.625 -14.328 1 98.69 44 CYS B N 1
ATOM 1012 C CA . CYS B 1 44 ? 1.266 -27.812 -13.766 1 98.69 44 CYS B CA 1
ATOM 1013 C C . CYS B 1 44 ? -0.21 -27.875 -14.141 1 98.69 44 CYS B C 1
ATOM 1015 O O . CYS B 1 44 ? -0.937 -28.75 -13.672 1 98.69 44 CYS B O 1
ATOM 1017 N N . HIS B 1 45 ? -0.692 -26.891 -14.875 1 98.62 45 HIS B N 1
ATOM 1018 C CA . HIS B 1 45 ? -2.051 -26.812 -15.398 1 98.62 45 HIS B CA 1
ATOM 1019 C C . HIS B 1 45 ? -3.076 -26.797 -14.266 1 98.62 45 HIS B C 1
ATOM 1021 O O . HIS B 1 45 ? -4.086 -27.516 -14.336 1 98.62 45 HIS B O 1
ATOM 1027 N N . SER B 1 46 ? -2.824 -26.047 -13.188 1 98.75 46 SER B N 1
ATOM 1028 C CA . SER B 1 46 ? -3.742 -25.875 -12.062 1 98.75 46 SER B CA 1
ATOM 1029 C C . SER B 1 46 ? -3.838 -24.406 -11.656 1 98.75 46 SER B C 1
ATOM 1031 O O . SER B 1 46 ? -3.092 -23.562 -12.164 1 98.75 46 SER B O 1
ATOM 1033 N N . THR B 1 47 ? -4.875 -24.078 -10.891 1 98.88 47 THR B N 1
ATOM 1034 C CA . THR B 1 47 ? -4.984 -22.781 -10.234 1 98.88 47 THR B CA 1
ATOM 1035 C C . THR B 1 47 ? -4.453 -22.844 -8.805 1 98.88 47 THR B C 1
ATOM 1037 O O . THR B 1 47 ? -4.988 -23.594 -7.977 1 98.88 47 THR B O 1
ATOM 1040 N N . GLY B 1 48 ? -3.352 -22.125 -8.562 1 98.81 48 GLY B N 1
ATOM 1041 C CA . GLY B 1 48 ? -2.805 -22.031 -7.215 1 98.81 48 GLY B CA 1
ATOM 1042 C C . GLY B 1 48 ? -3.283 -20.812 -6.461 1 98.81 48 GLY B C 1
ATOM 1043 O O . GLY B 1 48 ? -4.195 -20.109 -6.914 1 98.81 48 GLY B O 1
ATOM 1044 N N . LYS B 1 49 ? -2.666 -20.609 -5.328 1 98.81 49 LYS B N 1
ATOM 1045 C CA . LYS B 1 49 ? -2.945 -19.438 -4.504 1 98.81 49 LYS B CA 1
ATOM 1046 C C . LYS B 1 49 ? -1.658 -18.828 -3.957 1 98.81 49 LYS B C 1
ATOM 1048 O O . LYS B 1 49 ? -0.666 -19.531 -3.762 1 98.81 49 LYS B O 1
ATOM 1053 N N . ILE B 1 50 ? -1.695 -17.516 -3.701 1 98.44 50 ILE B N 1
ATOM 1054 C CA . ILE B 1 50 ? -0.554 -16.812 -3.127 1 98.44 50 ILE B CA 1
ATOM 1055 C C . ILE B 1 50 ? -0.434 -17.141 -1.642 1 98.44 50 ILE B C 1
ATOM 1057 O O . ILE B 1 50 ? -1.417 -17.062 -0.9 1 98.44 50 ILE B O 1
ATOM 1061 N N . GLN B 1 51 ? 0.722 -17.578 -1.252 1 96.94 51 GLN B N 1
ATOM 1062 C CA . GLN B 1 51 ? 1.089 -17.672 0.157 1 96.94 51 GLN B CA 1
ATOM 1063 C C . GLN B 1 51 ? 2.184 -16.672 0.512 1 96.94 51 GLN B C 1
ATOM 1065 O O . GLN B 1 51 ? 3.293 -16.75 -0.019 1 96.94 51 GLN B O 1
ATOM 1070 N N . CYS B 1 52 ? 1.756 -15.734 1.439 1 93.56 52 CYS B N 1
ATOM 1071 C CA . CYS B 1 52 ? 2.734 -14.742 1.866 1 93.56 52 CYS B CA 1
ATOM 1072 C C . CYS B 1 52 ? 3.746 -15.352 2.828 1 93.56 52 CYS B C 1
ATOM 1074 O O . CYS B 1 52 ? 3.453 -15.539 4.012 1 93.56 52 CYS B O 1
ATOM 1076 N N . SER B 1 53 ? 4.738 -15.758 2.396 1 83.19 53 SER B N 1
ATOM 1077 C CA . SER B 1 53 ? 5.734 -16.484 3.186 1 83.19 53 SER B CA 1
ATOM 1078 C C . SER B 1 53 ? 7.137 -15.938 2.928 1 83.19 53 SER B C 1
ATOM 1080 O O . SER B 1 53 ? 8.102 -16.359 3.576 1 83.19 53 SER B O 1
ATOM 1082 N N . GLY B 1 54 ? 7.324 -15.062 2.123 1 63.09 54 GLY B N 1
ATOM 1083 C CA . GLY B 1 54 ? 8.68 -14.672 1.785 1 63.09 54 GLY B CA 1
ATOM 1084 C C . GLY B 1 54 ? 9.312 -13.75 2.812 1 63.09 54 GLY B C 1
ATOM 1085 O O . GLY B 1 54 ? 8.812 -12.656 3.059 1 63.09 54 GLY B O 1
ATOM 1086 N N . GLY B 1 55 ? 10.5 -14.258 3.455 1 61 55 GLY B N 1
ATOM 1087 C CA . GLY B 1 55 ? 11.43 -13.57 4.336 1 61 55 GLY B CA 1
ATOM 1088 C C . GLY B 1 55 ? 10.742 -12.742 5.402 1 61 55 GLY B C 1
ATOM 1089 O O . GLY B 1 55 ? 9.523 -12.82 5.566 1 61 55 GLY B O 1
ATOM 1090 N N . PRO B 1 56 ? 11.641 -12.219 6.09 1 60.44 56 PRO B N 1
ATOM 1091 C CA . PRO B 1 56 ? 11.109 -11.297 7.102 1 60.44 56 PRO B CA 1
ATOM 1092 C C . PRO B 1 56 ? 10.164 -10.258 6.512 1 60.44 56 PRO B C 1
ATOM 1094 O O . PRO B 1 56 ? 10.422 -9.727 5.43 1 60.44 56 PRO B O 1
ATOM 1097 N N . ARG B 1 57 ? 8.977 -10.375 6.793 1 65.56 57 ARG B N 1
ATOM 1098 C CA . ARG B 1 57 ? 7.992 -9.398 6.332 1 65.56 57 ARG B CA 1
ATOM 1099 C C . ARG B 1 57 ? 7.227 -8.797 7.504 1 65.56 57 ARG B C 1
ATOM 1101 O O . ARG B 1 57 ? 6.934 -9.484 8.484 1 65.56 57 ARG B O 1
ATOM 1108 N N . LEU B 1 58 ? 7.352 -7.52 7.488 1 66.19 58 LEU B N 1
ATOM 1109 C CA . LEU B 1 58 ? 6.328 -6.914 8.336 1 66.19 58 LEU B CA 1
ATOM 1110 C C . LEU B 1 58 ? 4.98 -6.875 7.621 1 66.19 58 LEU B C 1
ATOM 1112 O O . LEU B 1 58 ? 4.914 -6.539 6.438 1 66.19 58 LEU B O 1
ATOM 1116 N N . PRO B 1 59 ? 4.008 -7.434 8.328 1 66.94 59 PRO B N 1
ATOM 1117 C CA . PRO B 1 59 ? 2.699 -7.535 7.676 1 66.94 59 PRO B CA 1
ATOM 1118 C C . PRO B 1 59 ? 2.129 -6.176 7.285 1 66.94 59 PRO B C 1
ATOM 1120 O O . PRO B 1 59 ? 2.215 -5.219 8.062 1 66.94 59 PRO B O 1
ATOM 1123 N N . MET B 1 60 ? 1.805 -6.023 5.961 1 83.81 60 MET B N 1
ATOM 1124 C CA . MET B 1 60 ? 0.912 -4.977 5.469 1 83.81 60 MET B CA 1
ATOM 1125 C C . MET B 1 60 ? -0.43 -5.562 5.043 1 83.81 60 MET B C 1
ATOM 1127 O O . MET B 1 60 ? -0.474 -6.578 4.348 1 83.81 60 MET B O 1
ATOM 1131 N N . ASN B 1 61 ? -1.47 -5.039 5.547 1 89.31 61 ASN B N 1
ATOM 1132 C CA . ASN B 1 61 ? -2.791 -5.543 5.188 1 89.31 61 ASN B CA 1
ATOM 1133 C C . ASN B 1 61 ? -3.531 -4.578 4.27 1 89.31 61 ASN B C 1
ATOM 1135 O O . ASN B 1 61 ? -3.453 -3.361 4.445 1 89.31 61 ASN B O 1
ATOM 1139 N N . GLY B 1 62 ? -4.215 -5.23 3.303 1 89.94 62 GLY B N 1
ATOM 1140 C CA . GLY B 1 62 ? -5.102 -4.469 2.434 1 89.94 62 GLY B CA 1
ATOM 1141 C C . GLY B 1 62 ? -6.434 -4.141 3.08 1 89.94 62 GLY B C 1
ATOM 1142 O O . GLY B 1 62 ? -6.621 -4.363 4.277 1 89.94 62 GLY B O 1
ATOM 1143 N N . PRO B 1 63 ? -7.273 -3.545 2.301 1 87.06 63 PRO B N 1
ATOM 1144 C CA . PRO B 1 63 ? -8.555 -3.086 2.832 1 87.06 63 PRO B CA 1
ATOM 1145 C C . PRO B 1 63 ? -9.453 -4.238 3.277 1 87.06 63 PRO B C 1
ATOM 1147 O O . PRO B 1 63 ? -10.367 -4.039 4.09 1 87.06 63 PRO B O 1
ATOM 1150 N N . ASP B 1 64 ? -9.234 -5.398 2.76 1 88.75 64 ASP B N 1
ATOM 1151 C CA . ASP B 1 64 ? -10.086 -6.531 3.104 1 88.75 64 ASP B CA 1
ATOM 1152 C C . ASP B 1 64 ? -9.445 -7.395 4.188 1 88.75 64 ASP B C 1
ATOM 1154 O O . ASP B 1 64 ? -9.906 -8.508 4.461 1 88.75 64 ASP B O 1
ATOM 1158 N N . GLY B 1 65 ? -8.289 -6.891 4.723 1 88.56 65 GLY B N 1
ATOM 1159 C CA . GLY B 1 65 ? -7.656 -7.566 5.844 1 88.56 65 GLY B CA 1
ATOM 1160 C C . GLY B 1 65 ? -6.582 -8.555 5.418 1 88.56 65 GLY B C 1
ATOM 1161 O O . GLY B 1 65 ? -5.766 -8.977 6.234 1 88.56 65 GLY B O 1
ATOM 1162 N N . ARG B 1 66 ? -6.598 -8.961 4.191 1 92.38 66 ARG B N 1
ATOM 1163 C CA . ARG B 1 66 ? -5.582 -9.891 3.707 1 92.38 66 ARG B CA 1
ATOM 1164 C C . ARG B 1 66 ? -4.238 -9.188 3.531 1 92.38 66 ARG B C 1
ATOM 1166 O O . ARG B 1 66 ? -4.188 -8.008 3.18 1 92.38 66 ARG B O 1
ATOM 1173 N N . ARG B 1 67 ? -3.16 -9.938 3.684 1 93.75 67 ARG B N 1
ATOM 1174 C CA . ARG B 1 67 ? -1.801 -9.43 3.547 1 93.75 67 ARG B CA 1
ATOM 1175 C C . ARG B 1 67 ? -1.48 -9.109 2.088 1 93.75 67 ARG B C 1
ATOM 1177 O O . ARG B 1 67 ? -1.858 -9.867 1.188 1 93.75 67 ARG B O 1
ATOM 1184 N N . ILE B 1 68 ? -0.822 -8.023 1.941 1 94.75 68 ILE B N 1
ATOM 1185 C CA . ILE B 1 68 ? -0.359 -7.641 0.612 1 94.75 68 ILE B CA 1
ATOM 1186 C C . ILE B 1 68 ? 0.752 -8.586 0.16 1 94.75 68 ILE B C 1
ATOM 1188 O O . ILE B 1 68 ? 1.655 -8.906 0.936 1 94.75 68 ILE B O 1
ATOM 1192 N N . ALA B 1 69 ? 0.604 -9.086 -1.047 1 95.62 69 ALA B N 1
ATOM 1193 C CA . ALA B 1 69 ? 1.601 -9.992 -1.608 1 95.62 69 ALA B CA 1
ATOM 1194 C C . ALA B 1 69 ? 2.842 -9.234 -2.066 1 95.62 69 ALA B C 1
ATOM 1196 O O . ALA B 1 69 ? 2.736 -8.133 -2.609 1 95.62 69 ALA B O 1
ATOM 1197 N N . LEU B 1 70 ? 4.039 -9.938 -1.918 1 95.56 70 LEU B N 1
ATOM 1198 C CA . LEU B 1 70 ? 5.312 -9.336 -2.301 1 95.56 70 LEU B CA 1
ATOM 1199 C C . LEU B 1 70 ? 6.094 -10.258 -3.227 1 95.56 70 LEU B C 1
ATOM 1201 O O . LEU B 1 70 ? 5.898 -11.477 -3.205 1 95.56 70 LEU B O 1
ATOM 1205 N N . HIS B 1 71 ? 6.926 -9.617 -3.979 1 95.12 71 HIS B N 1
ATOM 1206 C CA . HIS B 1 71 ? 7.926 -10.367 -4.723 1 95.12 71 HIS B CA 1
ATOM 1207 C C . HIS B 1 71 ? 8.523 -11.484 -3.871 1 95.12 71 HIS B C 1
ATOM 1209 O O . HIS B 1 71 ? 8.82 -11.281 -2.691 1 95.12 71 HIS B O 1
ATOM 1215 N N . ASP B 1 72 ? 8.719 -12.641 -4.418 1 95 72 ASP B N 1
ATOM 1216 C CA . ASP B 1 72 ? 9.375 -13.789 -3.801 1 95 72 ASP B CA 1
ATOM 1217 C C . ASP B 1 72 ? 8.43 -14.523 -2.855 1 95 72 ASP B C 1
ATOM 1219 O O . ASP B 1 72 ? 8.812 -15.516 -2.232 1 95 72 ASP B O 1
ATOM 1223 N N . ASP B 1 73 ? 7.219 -14.055 -2.701 1 95.88 73 ASP B N 1
ATOM 1224 C CA . ASP B 1 73 ? 6.219 -14.891 -2.051 1 95.88 73 ASP B CA 1
ATOM 1225 C C . ASP B 1 73 ? 5.938 -16.156 -2.873 1 95.88 73 ASP B C 1
ATOM 1227 O O . ASP B 1 73 ? 6.371 -16.25 -4.023 1 95.88 73 ASP B O 1
ATOM 1231 N N . LEU B 1 74 ? 5.207 -17.109 -2.297 1 97.44 74 LEU B N 1
ATOM 1232 C CA . LEU B 1 74 ? 5.027 -18.406 -2.943 1 97.44 74 LEU B CA 1
ATOM 1233 C C . LEU B 1 74 ? 3.699 -18.453 -3.691 1 97.44 74 LEU B C 1
ATOM 1235 O O . LEU B 1 74 ? 2.723 -17.828 -3.277 1 97.44 74 LEU B O 1
ATOM 1239 N N . CYS B 1 75 ? 3.711 -19.156 -4.742 1 98.44 75 CYS B N 1
ATOM 1240 C CA . CYS B 1 75 ? 2.506 -19.688 -5.375 1 98.44 75 CYS B CA 1
ATOM 1241 C C . CYS B 1 75 ? 2.318 -21.172 -5.035 1 98.44 75 CYS B C 1
ATOM 1243 O O . CYS B 1 75 ? 3.1 -22.016 -5.473 1 98.44 75 CYS B O 1
ATOM 1245 N N . ILE B 1 76 ? 1.312 -21.469 -4.25 1 98.62 76 ILE B N 1
ATOM 1246 C CA . ILE B 1 76 ? 1.024 -22.859 -3.898 1 98.62 76 ILE B CA 1
ATOM 1247 C C . ILE B 1 76 ? 0.116 -23.484 -4.957 1 98.62 76 ILE B C 1
ATOM 1249 O O . ILE B 1 76 ? -1.08 -23.188 -5.012 1 98.62 76 ILE B O 1
ATOM 1253 N N . CYS B 1 77 ? 0.684 -24.219 -5.805 1 98.5 77 CYS B N 1
ATOM 1254 C CA . CYS B 1 77 ? -0.013 -24.938 -6.867 1 98.5 77 CYS B CA 1
ATOM 1255 C C . CYS B 1 77 ? 0.522 -26.359 -7.012 1 98.5 77 CYS B C 1
ATOM 1257 O O . CYS B 1 77 ? 0.96 -26.969 -6.035 1 98.5 77 CYS B O 1
ATOM 1259 N N . GLY B 1 78 ? 0.468 -26.938 -8.211 1 98.62 78 GLY B N 1
ATOM 1260 C CA . GLY B 1 78 ? 0.879 -28.312 -8.398 1 98.62 78 GLY B CA 1
ATOM 1261 C C . GLY B 1 78 ? 2.365 -28.469 -8.672 1 98.62 78 GLY B C 1
ATOM 1262 O O . GLY B 1 78 ? 2.881 -29.594 -8.727 1 98.62 78 GLY B O 1
ATOM 1263 N N . CYS B 1 79 ? 3.062 -27.375 -8.711 1 98.5 79 CYS B N 1
ATOM 1264 C CA . CYS B 1 79 ? 4.492 -27.406 -9.008 1 98.5 79 CYS B CA 1
ATOM 1265 C C . CYS B 1 79 ? 5.297 -27.797 -7.777 1 98.5 79 CYS B C 1
ATOM 1267 O O . CYS B 1 79 ? 4.898 -27.5 -6.652 1 98.5 79 CYS B O 1
ATOM 1269 N N . GLN B 1 80 ? 6.457 -28.469 -8.062 1 97.62 80 GLN B N 1
ATOM 1270 C CA . GLN B 1 80 ? 7.488 -28.719 -7.066 1 97.62 80 GLN B CA 1
ATOM 1271 C C . GLN B 1 80 ? 8.883 -28.453 -7.633 1 97.62 80 GLN B C 1
ATOM 1273 O O . GLN B 1 80 ? 9.281 -29.062 -8.625 1 97.62 80 GLN B O 1
ATOM 1278 N N . PRO B 1 81 ? 9.648 -27.547 -7.027 1 97.44 81 PRO B N 1
ATOM 1279 C CA . PRO B 1 81 ? 9.203 -26.766 -5.879 1 97.44 81 PRO B CA 1
ATOM 1280 C C . PRO B 1 81 ? 8.148 -25.719 -6.254 1 97.44 81 PRO B C 1
ATOM 1282 O O . PRO B 1 81 ? 7.949 -25.438 -7.438 1 97.44 81 PRO B O 1
ATOM 1285 N N . SER B 1 82 ? 7.465 -25.141 -5.254 1 97.88 82 SER B N 1
ATOM 1286 C CA . SER B 1 82 ? 6.48 -24.094 -5.496 1 97.88 82 SER B CA 1
ATOM 1287 C C . SER B 1 82 ? 7.121 -22.875 -6.156 1 97.88 82 SER B C 1
ATOM 1289 O O . SER B 1 82 ? 8.188 -22.422 -5.738 1 97.88 82 SER B O 1
ATOM 1291 N N . PRO B 1 83 ? 6.504 -22.344 -7.16 1 98.25 83 PRO B N 1
ATOM 1292 C CA . PRO B 1 83 ? 7.031 -21.141 -7.789 1 98.25 83 PRO B CA 1
ATOM 1293 C C . PRO B 1 83 ? 6.949 -19.906 -6.879 1 98.25 83 PRO B C 1
ATOM 1295 O O . PRO B 1 83 ? 6.262 -19.953 -5.855 1 98.25 83 PRO B O 1
ATOM 1298 N N . ARG B 1 84 ? 7.668 -18.906 -7.262 1 97.94 84 ARG B N 1
ATOM 1299 C CA . ARG B 1 84 ? 7.645 -17.625 -6.539 1 97.94 84 ARG B CA 1
ATOM 1300 C C . ARG B 1 84 ? 7.078 -16.516 -7.406 1 97.94 84 ARG B C 1
ATOM 1302 O O . ARG B 1 84 ? 7.168 -16.578 -8.633 1 97.94 84 ARG B O 1
ATOM 1309 N N . LEU B 1 85 ? 6.512 -15.539 -6.719 1 98 85 LEU B N 1
ATOM 1310 C CA . LEU B 1 85 ? 5.965 -14.383 -7.43 1 98 85 LEU B CA 1
ATOM 1311 C C . LEU B 1 85 ? 7.082 -13.453 -7.891 1 98 85 LEU B C 1
ATOM 1313 O O . LEU B 1 85 ? 8.078 -13.281 -7.191 1 98 85 LEU B O 1
ATOM 1317 N N . VAL B 1 86 ? 6.875 -12.852 -9.078 1 98.19 86 VAL B N 1
ATOM 1318 C CA . VAL B 1 86 ? 7.816 -11.891 -9.648 1 98.19 86 VAL B CA 1
ATOM 1319 C C . VAL B 1 86 ? 7.109 -10.562 -9.906 1 98.19 86 VAL B C 1
ATOM 1321 O O . VAL B 1 86 ? 6.219 -10.484 -10.75 1 98.19 86 VAL B O 1
ATOM 1324 N N . ALA B 1 87 ? 7.535 -9.57 -9.156 1 97.81 87 ALA B N 1
ATOM 1325 C CA . ALA B 1 87 ? 6.934 -8.258 -9.336 1 97.81 87 ALA B CA 1
ATOM 1326 C C . ALA B 1 87 ? 7.336 -7.645 -10.672 1 97.81 87 ALA B C 1
ATOM 1328 O O . ALA B 1 87 ? 8.5 -7.727 -11.078 1 97.81 87 ALA B O 1
ATOM 1329 N N . SER B 1 88 ? 6.406 -6.984 -11.344 1 98.38 88 SER B N 1
ATOM 1330 C CA . SER B 1 88 ? 6.691 -6.34 -12.617 1 98.38 88 SER B CA 1
ATOM 1331 C C . SER B 1 88 ? 7.031 -4.863 -12.43 1 98.38 88 SER B C 1
ATOM 1333 O O . SER B 1 88 ? 7.438 -4.191 -13.383 1 98.38 88 SER B O 1
ATOM 1335 N N . GLN B 1 89 ? 6.859 -4.293 -11.312 1 97.25 89 GLN B N 1
ATOM 1336 C CA . GLN B 1 89 ? 7.121 -2.893 -11 1 97.25 89 GLN B CA 1
ATOM 1337 C C . GLN B 1 89 ? 8.117 -2.764 -9.852 1 97.25 89 GLN B C 1
ATOM 1339 O O . GLN B 1 89 ? 8.305 -3.703 -9.078 1 97.25 89 GLN B O 1
ATOM 1344 N N . THR B 1 90 ? 8.758 -1.585 -9.773 1 96 90 THR B N 1
ATOM 1345 C CA . THR B 1 90 ? 9.766 -1.39 -8.734 1 96 90 THR B CA 1
ATOM 1346 C C . THR B 1 90 ? 9.5 -0.103 -7.957 1 96 90 THR B C 1
ATOM 1348 O O . THR B 1 90 ? 10.383 0.393 -7.246 1 96 90 THR B O 1
ATOM 1351 N N . VAL B 1 91 ? 8.375 0.466 -8.078 1 95.12 91 VAL B N 1
ATOM 1352 C CA . VAL B 1 91 ? 8.188 1.784 -7.48 1 95.12 91 VAL B CA 1
ATOM 1353 C C . VAL B 1 91 ? 7.559 1.641 -6.098 1 95.12 91 VAL B C 1
ATOM 1355 O O . VAL B 1 91 ? 7.629 2.562 -5.277 1 95.12 91 VAL B O 1
ATOM 1358 N N . MET B 1 92 ? 6.797 0.525 -5.844 1 94.69 92 MET B N 1
ATOM 1359 C CA . MET B 1 92 ? 6.215 0.293 -4.527 1 94.69 92 MET B CA 1
ATOM 1360 C C . MET B 1 92 ? 6.766 -0.986 -3.906 1 94.69 92 MET B C 1
ATOM 1362 O O . MET B 1 92 ? 6.695 -2.057 -4.512 1 94.69 92 MET B O 1
ATOM 1366 N N . GLY B 1 93 ? 7.246 -0.851 -2.73 1 92.75 93 GLY B N 1
ATOM 1367 C CA . GLY B 1 93 ? 7.797 -2.014 -2.051 1 92.75 93 GLY B CA 1
ATOM 1368 C C . GLY B 1 93 ? 8.031 -1.781 -0.571 1 92.75 93 GLY B C 1
ATOM 1369 O O . GLY B 1 93 ? 7.648 -0.743 -0.03 1 92.75 93 GLY B O 1
ATOM 1370 N N . THR B 1 94 ? 8.461 -2.891 0.104 1 90.31 94 THR B N 1
ATOM 1371 C CA . THR B 1 94 ? 8.836 -2.861 1.515 1 90.31 94 THR B CA 1
ATOM 1372 C C . THR B 1 94 ? 10.281 -3.299 1.7 1 90.31 94 THR B C 1
ATOM 1374 O O . THR B 1 94 ? 10.766 -4.191 0.996 1 90.31 94 THR B O 1
ATOM 1377 N N . SER B 1 95 ? 11.039 -2.576 2.553 1 82.38 95 SER B N 1
ATOM 1378 C CA . SER B 1 95 ? 12.438 -2.924 2.795 1 82.38 95 SER B CA 1
ATOM 1379 C C . SER B 1 95 ? 12.672 -3.293 4.254 1 82.38 95 SER B C 1
ATOM 1381 O O . SER B 1 95 ? 12.148 -2.637 5.156 1 82.38 95 SER B O 1
ATOM 1383 N N . ASN B 1 96 ? 12.977 -4.52 4.711 1 67.56 96 ASN B N 1
ATOM 1384 C CA . ASN B 1 96 ? 13.281 -4.918 6.082 1 67.56 96 ASN B CA 1
ATOM 1385 C C . ASN B 1 96 ? 14.758 -4.699 6.414 1 67.56 96 ASN B C 1
ATOM 1387 O O . ASN B 1 96 ? 15.219 -5.09 7.484 1 67.56 96 ASN B O 1
ATOM 1391 N N . GLY B 1 97 ? 15.453 -3.668 6.246 1 54.06 97 GLY B N 1
ATOM 1392 C CA . GLY B 1 97 ? 16.875 -3.57 6.562 1 54.06 97 GLY B CA 1
ATOM 1393 C C . GLY B 1 97 ? 17.641 -4.824 6.211 1 54.06 97 GLY B C 1
ATOM 1394 O O . GLY B 1 97 ? 17.062 -5.895 6.031 1 54.06 97 GLY B O 1
#

Radius of gyration: 17.78 Å; Cα contacts (8 Å, |Δi|>4): 574; chains: 2; bounding box: 34×57×32 Å

Solvent-accessible surface area (backbone atoms only — not comparable to full-atom values): 9596 Å² total; per-residue (Å²): 93,78,32,20,46,28,39,42,63,26,35,30,77,65,65,17,35,33,46,36,59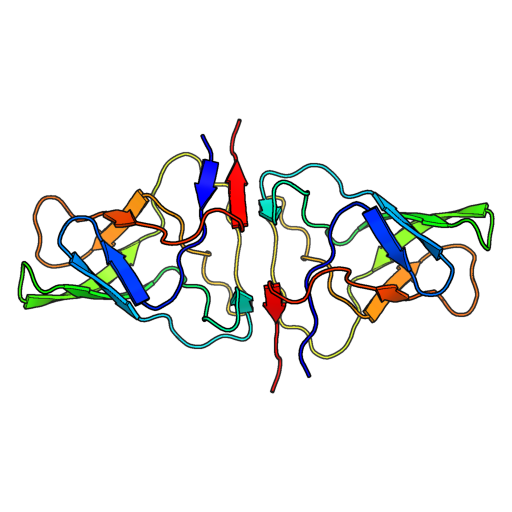,87,65,42,45,26,48,72,87,33,35,42,21,31,42,63,22,40,23,47,27,71,76,58,69,39,76,20,26,33,40,78,65,45,68,90,62,68,64,31,29,36,58,84,64,41,39,54,27,37,32,55,12,36,35,56,49,74,47,83,74,58,38,30,34,42,43,84,53,84,46,39,31,36,38,66,110,93,77,32,20,45,28,39,44,62,26,36,30,77,66,63,18,34,33,46,35,59,88,62,42,45,25,49,71,88,34,37,42,22,31,44,63,22,40,24,47,28,72,76,58,71,39,75,18,26,33,40,78,65,44,68,88,62,65,64,31,29,36,58,84,63,40,39,56,26,36,33,56,12,34,34,55,50,75,48,84,74,59,38,30,34,42,41,86,54,83,46,41,33,34,36,69,109

Secondary structure (DSSP, 8-state):
-EEEBPBTT-EETTS-EEEPPP-SEEETTEEBPBTT-EEEETTTTEEEEEE---SS----B-TTSPBBPBTT-EEESS-SSPPBEE-S-SSEEEE--/-EEEBPBTT-EETTS-EEEPPP-SEEETTEEBPBTT-EEEETTTTEEEEEE---SS----B-TTSPBBPBTT-EEESS-SSPPBEE-S-SSEEEE--

Nearest PDB structures (foldseek):
  4jiv-assembly1_D  TM=6.392E-01  e=2.708E-02  Vibrio cholerae O1 biovar El Tor str. N16961
  9c1e-assembly1_B  TM=3.430E-01  e=8.620E+00  Neogale vison

Sequence (194 aa):
MKRYVILSGDKTTVGGTVQATVTTLQLNSVHVAHEDDAVACPACHSTGKIQCSGGPRLPMNGPDGRRIALHDDLCICGCQPSPRLVASQTVMGTSNGMKRYVILSGDKTTVGGTVQATVTTLQLNSVHVAHEDDAVACPACHSTGKIQCSGGPRLPMNGPDGRRIALHDDLCICGCQPSPRLVASQTVMGTSNG

Organism: Ralstonia solanacearum (NCBI:txid305)

pLDDT: mean 93.01, std 10.02, range [53.97, 98.94]

Foldseek 3Di:
DKWFWAFAQFAWPQGKGWHADDDPDDDPNTDTHFFQTWIQGPVQRWIWTWDADDPDDDFDADPVGTTTHTFQTFTDDPDVPTITTDHPDDPGTDDPD/DKWFWAFAQFAWPQGKGWHADDDPDDDPNTHTHFFQTWIQGPVQRWIWTWDADDPDDDFDADPVGTGTHTFQTFTDDPDVPTITTDHPDDPGTDDPD

InterPro domains:
  IPR008727 PAAR motif [PF05488] (9-80)